Protein AF-Q8TD10-2-F1 (afdb_monomer_lite)

Secondary structure (DSSP, 8-state):
-HHHHHHHHHHHHHHHHHHHHHHHHHHHHT--HHHHSS-HHHHHHHHHT-SSHHHHHHHHHHHHHHHHHHHHHHHHHHHHHHHHHHHHHHHHHHHHHHHHHHHHHHHHHHHHHTT-HHHHHHHHHHHHHHHHHHHHHHHHHHHHHHHHHHHHHHHHHHHHHHHHHHHHHHHHHHHHHHHHHHHHHHHHHHHHHHHHHHHHHHHHHHHHHHHHHHHHHHHHHHHHHHHHHHHHHHHHHHHHHHHHHHHHHHHHHTT------

Sequence (261 aa):
MSRLQLAIEERDEAIARAKHMEMSLKVLENINPEENDMTLQELLNRINNADTGIAIQKNGAIIVDRIYKTKECKMRITAEEMSALIEERDAALSKCKRLEQELHHVKEQNQTSANNMRHLTAENNQERALKAKLLSMQQARETAVQQYKKLEEEIQTLRVYYSLHKSLSQEENLKDQFNYTLSTYEEALKNRENIVSITQQQNEELATQLQQALTERANMELQLQHAREASQVANEKVQKLERLVDVLRKKVGTGTMRTVI

Structure (mmCIF, N/CA/C/O backbone):
data_AF-Q8TD10-2-F1
#
_entry.id   AF-Q8TD10-2-F1
#
loop_
_atom_site.group_PDB
_atom_site.id
_atom_site.type_symbol
_atom_site.label_atom_id
_atom_site.label_alt_id
_atom_site.label_comp_id
_atom_site.label_asym_id
_atom_site.label_entity_id
_atom_site.label_seq_id
_atom_site.pdbx_PDB_ins_code
_atom_site.Cartn_x
_atom_site.Cartn_y
_atom_site.Cartn_z
_atom_site.occupancy
_atom_site.B_iso_or_equiv
_atom_site.auth_seq_id
_atom_site.auth_comp_id
_atom_site.auth_asym_id
_atom_site.auth_atom_id
_atom_site.pdbx_PDB_model_num
ATOM 1 N N . MET A 1 1 ? 17.780 -33.869 -70.013 1.00 65.56 1 MET A N 1
ATOM 2 C CA . MET A 1 1 ? 18.648 -34.434 -68.957 1.00 65.56 1 MET A CA 1
ATOM 3 C C . MET A 1 1 ? 18.744 -33.516 -67.733 1.00 65.56 1 MET A C 1
ATOM 5 O O . MET A 1 1 ? 18.341 -33.978 -66.677 1.00 65.56 1 MET A O 1
ATOM 9 N N . SER A 1 2 ? 19.117 -32.227 -67.842 1.00 80.62 2 SER A N 1
ATOM 10 C CA . SER A 1 2 ? 19.248 -31.321 -66.668 1.00 80.62 2 SER A CA 1
ATOM 11 C C . SER A 1 2 ? 18.013 -31.196 -65.773 1.00 80.62 2 SER A C 1
ATOM 13 O O . SER A 1 2 ? 18.137 -31.163 -64.557 1.00 80.62 2 SER A O 1
ATOM 15 N N . ARG A 1 3 ? 16.805 -31.162 -66.348 1.00 84.31 3 ARG A N 1
ATOM 16 C CA . ARG A 1 3 ? 15.571 -31.016 -65.556 1.00 84.31 3 ARG A CA 1
ATOM 17 C C . ARG A 1 3 ? 15.269 -32.241 -64.680 1.00 84.31 3 ARG A C 1
ATOM 19 O O . ARG A 1 3 ? 14.664 -32.095 -63.629 1.00 84.31 3 ARG A O 1
ATOM 26 N N . LEU A 1 4 ? 15.708 -33.431 -65.104 1.00 86.31 4 LEU A N 1
ATOM 27 C CA . LEU A 1 4 ? 15.584 -34.657 -64.311 1.00 86.31 4 LEU A CA 1
ATOM 28 C C . LEU A 1 4 ? 16.633 -34.694 -63.186 1.00 86.31 4 LEU A C 1
ATOM 30 O O . LEU A 1 4 ? 16.323 -35.150 -62.096 1.00 86.31 4 LEU A O 1
ATOM 34 N N . GLN A 1 5 ? 17.846 -34.188 -63.439 1.00 88.25 5 GLN A N 1
ATOM 35 C CA . GLN A 1 5 ? 18.911 -34.090 -62.431 1.00 88.25 5 GLN A CA 1
ATOM 36 C C . GLN A 1 5 ? 18.534 -33.128 -61.300 1.00 88.25 5 GLN A C 1
ATOM 38 O O . GLN A 1 5 ? 18.586 -33.527 -60.145 1.00 88.25 5 GLN A O 1
ATOM 43 N N . LEU A 1 6 ? 18.042 -31.929 -61.631 1.00 87.31 6 LEU A N 1
ATOM 44 C CA . LEU A 1 6 ? 17.558 -30.963 -60.635 1.00 87.31 6 LEU A CA 1
ATOM 45 C C . LEU A 1 6 ? 16.429 -31.538 -59.767 1.00 87.31 6 LEU A C 1
ATOM 47 O O . LEU A 1 6 ? 16.455 -31.406 -58.551 1.00 87.31 6 LEU A O 1
ATOM 51 N N . ALA A 1 7 ? 15.468 -32.243 -60.374 1.00 87.19 7 ALA A N 1
ATOM 52 C CA . ALA A 1 7 ? 14.382 -32.875 -59.624 1.00 87.19 7 ALA A CA 1
ATOM 53 C C . ALA A 1 7 ? 14.868 -34.013 -58.701 1.00 87.19 7 ALA A C 1
ATOM 55 O O . ALA A 1 7 ? 14.254 -34.273 -57.668 1.00 87.19 7 ALA A O 1
ATOM 56 N N . ILE A 1 8 ? 15.954 -34.707 -59.065 1.00 89.81 8 ILE A N 1
ATOM 57 C CA . ILE A 1 8 ? 16.595 -35.716 -58.209 1.00 89.81 8 ILE A CA 1
ATOM 58 C C . ILE A 1 8 ? 17.322 -35.037 -57.043 1.00 89.81 8 ILE A C 1
ATOM 60 O O . ILE A 1 8 ? 17.141 -35.469 -55.909 1.00 89.81 8 ILE A O 1
ATOM 64 N N . GLU A 1 9 ? 18.067 -33.958 -57.295 1.00 90.56 9 GLU A N 1
ATOM 65 C CA . GLU A 1 9 ? 18.760 -33.181 -56.258 1.00 90.56 9 GLU A CA 1
ATOM 66 C C . GLU A 1 9 ? 17.781 -32.580 -55.240 1.00 90.56 9 GLU A C 1
ATOM 68 O O . GLU A 1 9 ? 17.959 -32.771 -54.039 1.00 90.56 9 GLU A O 1
ATOM 73 N N . GLU A 1 10 ? 16.699 -31.939 -55.696 1.00 90.00 10 GLU A N 1
ATOM 74 C CA . GLU A 1 10 ? 15.660 -31.387 -54.812 1.00 90.00 10 GLU A CA 1
ATOM 75 C C . GLU A 1 10 ? 14.983 -32.478 -53.971 1.00 90.00 10 GLU A C 1
ATOM 77 O O . GLU A 1 10 ? 14.724 -32.290 -52.778 1.00 90.00 10 GLU A O 1
ATOM 82 N N . ARG A 1 11 ? 14.710 -33.644 -54.573 1.00 91.38 11 ARG A N 1
ATOM 83 C CA . ARG A 1 11 ? 14.141 -34.791 -53.857 1.00 91.38 11 ARG A CA 1
ATOM 84 C C . ARG A 1 11 ? 15.113 -35.315 -52.804 1.00 91.38 11 ARG A C 1
ATOM 86 O O . ARG A 1 11 ? 14.692 -35.602 -51.686 1.00 91.38 11 ARG A O 1
ATOM 93 N N . ASP A 1 12 ? 16.388 -35.452 -53.141 1.00 91.81 12 ASP A N 1
ATOM 94 C CA . ASP A 1 12 ? 17.400 -35.977 -52.226 1.00 91.81 12 ASP A CA 1
ATOM 95 C C . ASP A 1 12 ? 17.663 -34.993 -51.071 1.00 91.81 12 ASP A C 1
ATOM 97 O O . ASP A 1 12 ? 17.770 -35.416 -49.917 1.00 91.81 12 ASP A O 1
ATOM 101 N N . GLU A 1 13 ? 17.634 -33.683 -51.333 1.00 92.38 13 GLU A N 1
ATOM 102 C CA . GLU A 1 13 ? 17.685 -32.641 -50.302 1.00 92.38 13 GLU A CA 1
ATOM 103 C C . GLU A 1 13 ? 16.440 -32.676 -49.395 1.00 92.38 13 GLU A C 1
ATOM 105 O O . GLU A 1 13 ? 16.544 -32.577 -48.169 1.00 92.38 13 GLU A O 1
ATOM 110 N N . ALA A 1 14 ? 15.246 -32.874 -49.965 1.00 90.12 14 ALA A N 1
ATOM 111 C CA . ALA A 1 14 ? 14.015 -33.033 -49.193 1.00 90.12 14 ALA A CA 1
ATOM 112 C C . ALA A 1 14 ? 14.042 -34.296 -48.313 1.00 90.12 14 ALA A C 1
ATOM 114 O O . ALA A 1 14 ? 13.634 -34.237 -47.153 1.00 90.12 14 ALA A O 1
ATOM 115 N N . ILE A 1 15 ? 14.576 -35.414 -48.818 1.00 92.81 15 ILE A N 1
ATOM 116 C CA . ILE A 1 15 ? 14.769 -36.650 -48.045 1.00 92.81 15 ILE A CA 1
ATOM 117 C C . ILE A 1 15 ? 15.787 -36.431 -46.921 1.00 92.81 15 ILE A C 1
ATOM 119 O O . ILE A 1 15 ? 15.566 -36.899 -45.804 1.00 92.81 15 ILE A O 1
ATOM 123 N N . ALA A 1 16 ? 16.883 -35.714 -47.181 1.00 91.38 16 ALA A N 1
ATOM 124 C CA . ALA A 1 16 ? 17.872 -35.380 -46.159 1.00 91.38 16 ALA A CA 1
ATOM 125 C C . ALA A 1 16 ? 17.261 -34.511 -45.047 1.00 91.38 16 ALA A C 1
ATOM 127 O O . ALA A 1 16 ? 17.427 -34.826 -43.868 1.00 91.38 16 ALA A O 1
ATOM 128 N N . ARG A 1 17 ? 16.480 -33.482 -45.408 1.00 90.44 17 ARG A N 1
ATOM 129 C CA . ARG A 1 17 ? 15.727 -32.654 -44.451 1.00 90.44 17 ARG A CA 1
ATOM 130 C C . ARG A 1 17 ? 14.724 -33.477 -43.645 1.00 90.44 17 ARG A C 1
ATOM 132 O O . ARG A 1 17 ? 14.689 -33.353 -42.426 1.00 90.44 17 ARG A O 1
ATOM 139 N N . ALA A 1 18 ? 13.949 -34.344 -44.298 1.00 88.31 18 ALA A N 1
ATOM 140 C CA . ALA A 1 18 ? 12.969 -35.196 -43.629 1.00 88.31 18 ALA A CA 1
ATOM 141 C C . ALA A 1 18 ? 13.635 -36.170 -42.645 1.00 88.31 18 ALA A C 1
ATOM 143 O O . ALA A 1 18 ? 13.180 -36.285 -41.511 1.00 88.31 18 ALA A O 1
ATOM 144 N N . LYS A 1 19 ? 14.753 -36.801 -43.030 1.00 89.38 19 LYS A N 1
ATOM 145 C CA . LYS A 1 19 ? 15.541 -37.661 -42.133 1.00 89.38 19 LYS A CA 1
ATOM 146 C C . LYS A 1 19 ? 16.129 -36.889 -40.960 1.00 89.38 19 LYS A C 1
ATOM 148 O O . LYS A 1 19 ? 16.094 -37.385 -39.839 1.00 89.38 19 LYS A O 1
ATOM 153 N N . HIS A 1 20 ? 16.646 -35.682 -41.193 1.00 86.50 20 HIS A N 1
ATOM 154 C CA . HIS A 1 20 ? 17.141 -34.843 -40.106 1.00 86.50 20 HIS A CA 1
ATOM 155 C C . HIS A 1 20 ? 16.013 -34.493 -39.131 1.00 86.50 20 HIS A C 1
ATOM 157 O O . HIS A 1 20 ? 16.200 -34.602 -37.921 1.00 86.50 20 HIS A O 1
ATOM 163 N N . MET A 1 21 ? 14.835 -34.148 -39.651 1.00 82.00 21 MET A N 1
ATOM 164 C CA . MET A 1 21 ? 13.665 -33.822 -38.845 1.00 82.00 21 MET A CA 1
ATOM 165 C C . MET A 1 21 ? 13.138 -35.045 -38.082 1.00 82.00 21 MET A C 1
ATOM 167 O O . MET A 1 21 ? 12.781 -34.921 -36.918 1.00 82.00 21 MET A O 1
ATOM 171 N N . GLU A 1 22 ? 13.170 -36.238 -38.680 1.00 80.00 22 GLU A N 1
ATOM 172 C CA . GLU A 1 22 ? 12.834 -37.499 -38.007 1.00 80.00 22 GLU A CA 1
ATOM 173 C C . GLU A 1 22 ? 13.845 -37.844 -36.900 1.00 80.00 22 GLU A C 1
ATOM 175 O O . GLU A 1 22 ? 13.454 -38.288 -35.823 1.00 80.00 22 GLU A O 1
ATOM 180 N N . MET A 1 23 ? 15.142 -37.592 -37.115 1.00 78.25 23 MET A N 1
ATOM 181 C CA . MET A 1 23 ? 16.159 -37.727 -36.065 1.00 78.25 23 MET A CA 1
ATOM 182 C C . MET A 1 23 ? 15.926 -36.719 -34.934 1.00 78.25 23 MET A C 1
ATOM 184 O O . MET A 1 23 ? 15.973 -37.105 -33.769 1.00 78.25 23 MET A O 1
ATOM 188 N N . SER A 1 24 ? 15.609 -35.459 -35.249 1.00 76.62 24 SER A N 1
ATOM 189 C CA . SER A 1 24 ? 15.249 -34.446 -34.250 1.00 76.62 24 SER A CA 1
ATOM 190 C C . SER A 1 24 ? 13.979 -34.822 -33.482 1.00 76.62 24 SER A C 1
ATOM 192 O O . SER A 1 24 ? 13.937 -34.653 -32.267 1.00 76.62 24 SER A O 1
ATOM 194 N N . LEU A 1 25 ? 12.972 -35.391 -34.151 1.00 73.06 25 LEU A N 1
ATOM 195 C CA . LEU A 1 25 ? 11.752 -35.880 -33.507 1.00 73.06 25 LEU A CA 1
ATOM 196 C C . LEU A 1 25 ? 12.017 -37.095 -32.618 1.00 73.06 25 LEU A C 1
ATOM 198 O O . LEU A 1 25 ? 11.513 -37.116 -31.507 1.00 73.06 25 LEU A O 1
ATOM 202 N N . LYS A 1 26 ? 12.867 -38.047 -33.023 1.00 71.19 26 LYS A N 1
ATOM 203 C CA . LYS A 1 26 ? 13.296 -39.161 -32.151 1.00 71.19 26 LYS A CA 1
ATOM 204 C C . LYS A 1 26 ? 14.066 -38.683 -30.921 1.00 71.19 26 LYS A C 1
ATOM 206 O O . LYS A 1 26 ? 13.938 -39.271 -29.850 1.00 71.19 26 LYS A O 1
ATOM 211 N N . VAL A 1 27 ? 14.855 -37.613 -31.053 1.00 68.19 27 VAL A N 1
ATOM 212 C CA . VAL A 1 27 ? 15.509 -36.964 -29.905 1.00 68.19 27 VAL A CA 1
ATOM 213 C C . VAL A 1 27 ? 14.472 -36.342 -28.967 1.00 68.19 27 VAL A C 1
ATOM 215 O O . VAL A 1 27 ? 14.670 -36.406 -27.759 1.00 68.19 27 VAL A O 1
ATOM 218 N N . LEU A 1 28 ? 13.367 -35.798 -29.492 1.00 57.84 28 LEU A N 1
ATOM 219 C CA . LEU A 1 28 ? 12.270 -35.231 -28.698 1.00 57.84 28 LEU A CA 1
ATOM 220 C C . LEU A 1 28 ? 11.332 -36.298 -28.097 1.00 57.84 28 LEU A C 1
ATOM 222 O O . LEU A 1 28 ? 10.938 -36.154 -26.947 1.00 57.84 28 LEU A O 1
ATOM 226 N N . GLU A 1 29 ? 11.009 -37.380 -28.814 1.00 54.47 29 GLU A N 1
ATOM 227 C CA . GLU A 1 29 ? 10.156 -38.486 -28.332 1.00 54.47 29 GLU A CA 1
ATOM 228 C C . GLU A 1 29 ? 10.795 -39.269 -27.178 1.00 54.47 29 GLU A C 1
ATOM 230 O O . GLU A 1 29 ? 10.087 -39.797 -26.324 1.00 54.47 29 GLU A O 1
ATOM 235 N N . ASN A 1 30 ? 12.129 -39.301 -27.100 1.00 52.88 30 ASN A N 1
ATOM 236 C CA . ASN A 1 30 ? 12.846 -39.877 -25.959 1.00 52.88 30 ASN A CA 1
ATOM 237 C C . ASN A 1 30 ? 12.898 -38.950 -24.730 1.00 52.88 30 ASN A C 1
ATOM 239 O O . ASN A 1 30 ? 13.464 -39.330 -23.704 1.00 52.88 30 ASN A O 1
ATOM 243 N N . ILE A 1 31 ? 12.329 -37.744 -24.799 1.00 47.50 31 ILE A N 1
ATOM 244 C CA . ILE A 1 31 ? 12.184 -36.857 -23.644 1.00 47.50 31 ILE A CA 1
ATOM 245 C C . ILE A 1 31 ? 10.810 -37.132 -23.043 1.00 47.50 31 ILE A C 1
ATOM 247 O O . ILE A 1 31 ? 9.832 -36.479 -23.391 1.00 47.50 31 ILE A O 1
ATOM 251 N N . ASN A 1 32 ? 10.720 -38.091 -22.120 1.00 53.56 32 ASN A N 1
ATOM 252 C CA . ASN A 1 32 ? 9.588 -38.106 -21.202 1.00 53.56 32 ASN A CA 1
ATOM 253 C C . ASN A 1 32 ? 9.689 -36.838 -20.323 1.00 53.56 32 ASN A C 1
ATOM 255 O O . ASN A 1 32 ? 10.649 -36.730 -19.551 1.00 53.56 32 ASN A O 1
ATOM 259 N N . PRO A 1 33 ? 8.770 -35.860 -20.441 1.00 54.47 33 PRO A N 1
ATOM 260 C CA . PRO A 1 33 ? 8.892 -34.570 -19.758 1.00 54.47 33 PRO A CA 1
ATOM 261 C C . PRO A 1 33 ? 8.927 -34.711 -18.230 1.00 54.47 33 PRO A C 1
ATOM 263 O O . PRO A 1 33 ? 9.681 -33.995 -17.575 1.00 54.47 33 PRO A O 1
ATOM 266 N N . GLU A 1 34 ? 8.221 -35.698 -17.663 1.00 53.50 34 GLU A N 1
ATOM 267 C CA . GLU A 1 34 ? 8.200 -35.927 -16.209 1.00 53.50 34 GLU A CA 1
ATOM 268 C C . GLU A 1 34 ? 9.546 -36.408 -15.640 1.00 53.50 34 GLU A C 1
ATOM 270 O O . GLU A 1 34 ? 9.830 -36.203 -14.460 1.00 53.50 34 GLU A O 1
ATOM 275 N N . GLU A 1 35 ? 10.409 -37.028 -16.454 1.00 54.91 35 GLU A N 1
ATOM 276 C CA . GLU A 1 35 ? 11.748 -37.444 -16.018 1.00 54.91 35 GLU A CA 1
ATOM 277 C C . GLU A 1 35 ? 12.793 -36.326 -16.130 1.00 54.91 35 GLU A C 1
ATOM 279 O O . GLU A 1 35 ? 13.838 -36.389 -15.473 1.00 54.91 35 GLU A O 1
ATOM 284 N N . ASN A 1 36 ? 12.532 -35.290 -16.930 1.00 64.31 36 ASN A N 1
ATOM 285 C CA . ASN A 1 36 ? 13.482 -34.207 -17.182 1.00 64.31 36 ASN A CA 1
ATOM 286 C C . ASN A 1 36 ? 13.405 -33.097 -16.117 1.00 64.31 36 ASN A C 1
ATOM 288 O O . ASN A 1 36 ? 14.439 -32.556 -15.729 1.00 64.31 36 ASN A O 1
ATOM 292 N N . ASP A 1 37 ? 12.212 -32.835 -15.578 1.00 73.56 37 ASP A N 1
ATOM 293 C CA . ASP A 1 37 ? 11.998 -31.806 -14.548 1.00 73.56 37 ASP A CA 1
ATOM 294 C C . ASP A 1 37 ? 12.511 -32.210 -13.161 1.00 73.56 37 ASP A C 1
ATOM 296 O O . ASP A 1 37 ? 12.701 -31.359 -12.291 1.00 73.56 37 ASP A O 1
ATOM 300 N N . MET A 1 38 ? 12.785 -33.501 -12.946 1.00 83.50 38 MET A N 1
ATOM 301 C CA . MET A 1 38 ? 13.297 -33.961 -11.659 1.00 83.50 38 MET A CA 1
ATOM 302 C C . MET A 1 38 ? 14.647 -33.332 -11.336 1.00 83.50 38 MET A C 1
ATOM 304 O O . MET A 1 38 ? 15.546 -33.278 -12.183 1.00 83.50 38 MET A O 1
ATOM 308 N N . THR A 1 39 ? 14.850 -32.937 -10.086 1.00 85.88 39 THR A N 1
ATOM 309 C CA . THR A 1 39 ? 16.168 -32.478 -9.636 1.00 85.88 39 THR A CA 1
ATOM 310 C C . THR A 1 39 ? 17.165 -33.644 -9.578 1.00 85.88 39 THR A C 1
ATOM 312 O O . THR A 1 39 ? 16.791 -34.810 -9.430 1.00 85.88 39 THR A O 1
ATOM 315 N N . LEU A 1 40 ? 18.474 -33.359 -9.664 1.00 88.44 40 LEU A N 1
ATOM 316 C CA . LEU A 1 40 ? 19.503 -34.393 -9.457 1.00 88.44 40 LEU A CA 1
ATOM 317 C C . LEU A 1 40 ? 19.334 -35.074 -8.086 1.00 88.44 40 LEU A C 1
ATOM 319 O O . LEU A 1 40 ? 19.545 -36.278 -7.959 1.00 88.44 40 LEU A O 1
ATOM 323 N N . GLN A 1 41 ? 18.907 -34.308 -7.080 1.00 89.06 41 GLN A N 1
ATOM 324 C CA . GLN A 1 41 ? 18.654 -34.807 -5.734 1.00 89.06 41 GLN A CA 1
ATOM 325 C C . GLN A 1 41 ? 17.498 -35.817 -5.701 1.00 89.06 41 GLN A C 1
ATOM 327 O O . GLN A 1 41 ? 17.613 -36.854 -5.052 1.00 89.06 41 GLN A O 1
ATOM 332 N N . GLU A 1 42 ? 16.405 -35.557 -6.420 1.00 89.88 42 GLU A N 1
ATOM 333 C CA . GLU A 1 42 ? 15.277 -36.490 -6.534 1.00 89.88 42 GLU A CA 1
ATOM 334 C C . GLU A 1 42 ? 15.670 -37.793 -7.230 1.00 89.88 42 GLU A C 1
ATOM 336 O O . GLU A 1 42 ? 15.309 -38.870 -6.753 1.00 89.88 42 GLU A O 1
ATOM 341 N N . LEU A 1 43 ? 16.449 -37.713 -8.313 1.00 89.69 43 LEU A N 1
ATOM 342 C CA . LEU A 1 43 ? 16.956 -38.891 -9.022 1.00 89.69 43 LEU A CA 1
ATOM 343 C C . LEU A 1 43 ? 17.838 -39.760 -8.117 1.00 89.69 43 LEU A C 1
ATOM 345 O O . LEU A 1 43 ? 17.667 -40.978 -8.069 1.00 89.69 43 LEU A O 1
ATOM 349 N N . LEU A 1 44 ? 18.746 -39.140 -7.359 1.00 92.38 44 LEU A N 1
ATOM 350 C CA . LEU A 1 44 ? 19.588 -39.845 -6.391 1.00 92.38 44 LEU A CA 1
ATOM 351 C C . LEU A 1 44 ? 18.755 -40.478 -5.269 1.00 92.38 44 LEU A C 1
ATOM 353 O O . LEU A 1 44 ? 18.982 -41.636 -4.924 1.00 92.38 44 LEU A O 1
ATOM 357 N N . ASN A 1 45 ? 17.750 -39.767 -4.750 1.00 92.19 45 ASN A N 1
ATOM 358 C CA . ASN A 1 45 ? 16.838 -40.302 -3.737 1.00 92.19 45 ASN A CA 1
ATOM 359 C C . ASN A 1 45 ? 16.036 -41.504 -4.265 1.00 92.19 45 ASN A C 1
ATOM 361 O O . ASN A 1 45 ? 15.863 -42.486 -3.545 1.00 92.19 45 ASN A O 1
ATOM 365 N N . ARG A 1 46 ? 15.578 -41.467 -5.525 1.00 90.00 46 ARG A N 1
ATOM 366 C CA . ARG A 1 46 ? 14.895 -42.602 -6.168 1.00 90.00 46 ARG A CA 1
ATOM 367 C C . ARG A 1 46 ? 15.808 -43.806 -6.340 1.00 90.00 46 ARG A C 1
ATOM 369 O O . ARG A 1 46 ? 15.348 -44.919 -6.135 1.00 90.00 46 ARG A O 1
ATOM 376 N N . ILE A 1 47 ? 17.079 -43.598 -6.684 1.00 91.31 47 ILE A N 1
ATOM 377 C CA . ILE A 1 47 ? 18.070 -44.683 -6.737 1.00 91.31 47 ILE A CA 1
ATOM 378 C C . ILE A 1 47 ? 18.278 -45.282 -5.347 1.00 91.31 47 ILE A C 1
ATOM 380 O O . ILE A 1 47 ? 18.284 -46.501 -5.207 1.00 91.31 47 ILE A O 1
ATOM 384 N N . ASN A 1 48 ? 18.417 -44.437 -4.324 1.00 92.56 48 ASN A N 1
ATOM 385 C CA . ASN A 1 48 ? 18.670 -44.886 -2.958 1.00 92.56 48 ASN A CA 1
ATOM 386 C C . ASN A 1 48 ? 17.495 -45.684 -2.362 1.00 92.56 48 ASN A C 1
ATOM 388 O O . ASN A 1 48 ? 17.714 -46.580 -1.556 1.00 92.56 48 ASN A O 1
ATOM 392 N N . ASN A 1 49 ? 16.263 -45.379 -2.785 1.00 92.25 49 ASN A N 1
ATOM 393 C CA . ASN A 1 49 ? 15.035 -46.035 -2.325 1.00 92.25 49 ASN A CA 1
ATOM 394 C C . ASN A 1 49 ? 14.457 -47.039 -3.344 1.00 92.25 49 ASN A C 1
ATOM 396 O O . ASN A 1 49 ? 13.297 -47.425 -3.228 1.00 92.25 49 ASN A O 1
ATOM 400 N N . ALA A 1 50 ? 15.197 -47.410 -4.391 1.00 90.19 50 ALA A N 1
ATOM 401 C CA . ALA A 1 50 ? 14.673 -48.289 -5.431 1.00 90.19 50 ALA A CA 1
ATOM 402 C C . ALA A 1 50 ? 14.673 -49.761 -4.988 1.00 90.19 50 ALA A C 1
ATOM 404 O O . ALA A 1 50 ? 15.727 -50.345 -4.752 1.00 90.19 50 ALA A O 1
ATOM 405 N N . ASP A 1 51 ? 13.499 -50.395 -5.014 1.00 89.00 51 ASP A N 1
ATOM 406 C CA . ASP A 1 51 ? 13.331 -51.812 -4.645 1.00 89.00 51 ASP A CA 1
ATOM 407 C C . ASP A 1 51 ? 13.770 -52.802 -5.742 1.00 89.00 51 ASP A C 1
ATOM 409 O O . ASP A 1 51 ? 13.808 -54.014 -5.529 1.00 89.00 51 ASP A O 1
ATOM 413 N N . THR A 1 52 ? 14.077 -52.314 -6.950 1.00 89.94 52 THR A N 1
ATOM 414 C CA . THR A 1 52 ? 14.447 -53.159 -8.096 1.00 89.94 52 THR A CA 1
ATOM 415 C C . THR A 1 52 ? 15.675 -52.631 -8.831 1.00 89.94 52 THR A C 1
ATOM 417 O O . THR A 1 52 ? 15.821 -51.429 -9.062 1.00 89.94 52 THR A O 1
ATOM 420 N N . GLY A 1 53 ? 16.532 -53.546 -9.300 1.00 90.56 53 GLY A N 1
ATOM 421 C CA . GLY A 1 53 ? 17.704 -53.193 -10.112 1.00 90.56 53 GLY A CA 1
ATOM 422 C C . GLY A 1 53 ? 17.346 -52.468 -11.417 1.00 90.56 53 GLY A C 1
ATOM 423 O O . GLY A 1 53 ? 18.100 -51.613 -11.872 1.00 90.56 53 GLY A O 1
ATOM 424 N N . ILE A 1 54 ? 16.161 -52.738 -11.978 1.00 89.56 54 ILE A N 1
ATOM 425 C CA . ILE A 1 54 ? 15.644 -52.047 -13.169 1.00 89.56 54 ILE A CA 1
ATOM 426 C C . ILE A 1 54 ? 15.378 -50.565 -12.865 1.00 89.56 54 ILE A C 1
ATOM 428 O O . ILE A 1 54 ? 15.724 -49.704 -13.671 1.00 89.56 54 ILE A O 1
ATOM 432 N N . ALA A 1 55 ? 14.795 -50.242 -11.705 1.00 84.88 55 ALA A N 1
ATOM 433 C CA . ALA A 1 55 ? 14.547 -48.855 -11.309 1.00 84.88 55 ALA A CA 1
ATOM 434 C C . ALA A 1 55 ? 15.854 -48.083 -11.056 1.00 84.88 55 ALA A C 1
ATOM 436 O O . ALA A 1 55 ? 15.969 -46.927 -11.469 1.00 84.88 55 ALA A O 1
ATOM 437 N N . ILE A 1 56 ? 16.861 -48.728 -10.454 1.00 88.88 56 ILE A N 1
ATOM 438 C CA . ILE A 1 56 ? 18.211 -48.157 -10.310 1.00 88.88 56 ILE A CA 1
ATOM 439 C C . ILE A 1 56 ? 18.817 -47.878 -11.688 1.00 88.88 56 ILE A C 1
ATOM 441 O O . ILE A 1 56 ? 19.299 -46.774 -11.934 1.00 88.88 56 ILE A O 1
ATOM 445 N N . GLN A 1 57 ? 18.751 -48.849 -12.605 1.00 90.00 57 GLN A N 1
ATOM 446 C CA . GLN A 1 57 ? 19.291 -48.711 -13.957 1.00 90.00 57 GLN A CA 1
ATOM 447 C C . GLN A 1 57 ? 18.623 -47.569 -14.732 1.00 90.00 57 GLN A C 1
ATOM 449 O O . GLN A 1 57 ? 19.327 -46.789 -15.367 1.00 90.00 57 GLN A O 1
ATOM 454 N N . LYS A 1 58 ? 17.291 -47.437 -14.661 1.00 89.44 58 LYS A N 1
ATOM 455 C CA . LYS A 1 58 ? 16.553 -46.348 -15.322 1.00 89.44 58 LYS A CA 1
ATOM 456 C C . LYS A 1 58 ? 16.982 -44.974 -14.809 1.00 89.44 58 LYS A C 1
ATOM 458 O O . LYS A 1 58 ? 17.416 -44.143 -15.600 1.00 89.44 58 LYS A O 1
ATOM 463 N N . ASN A 1 59 ? 16.935 -44.750 -13.494 1.00 89.19 59 ASN A N 1
ATOM 464 C CA . ASN A 1 59 ? 17.339 -43.462 -12.919 1.00 89.19 59 ASN A CA 1
ATOM 465 C C . ASN A 1 59 ? 18.836 -43.178 -13.154 1.00 89.19 59 ASN A C 1
ATOM 467 O O . ASN A 1 59 ? 19.210 -42.048 -13.464 1.00 89.19 59 ASN A O 1
ATOM 471 N N . GLY A 1 60 ? 19.694 -44.200 -13.074 1.00 90.81 60 GLY A N 1
ATOM 472 C CA . GLY A 1 60 ? 21.119 -44.083 -13.385 1.00 90.81 60 GLY A CA 1
ATOM 473 C C . GLY A 1 60 ? 21.379 -43.700 -14.845 1.00 90.81 60 GLY A C 1
ATOM 474 O O . GLY A 1 60 ? 22.208 -42.830 -15.105 1.00 90.81 60 GLY A O 1
ATOM 475 N N . ALA A 1 61 ? 20.636 -44.282 -15.791 1.00 89.94 61 ALA A N 1
ATOM 476 C CA . ALA A 1 61 ? 20.718 -43.929 -17.207 1.00 89.94 61 ALA A CA 1
ATOM 477 C C . ALA A 1 61 ? 20.326 -42.463 -17.457 1.00 89.94 61 ALA A C 1
ATOM 479 O O . ALA A 1 61 ? 21.023 -41.786 -18.208 1.00 89.94 61 ALA A O 1
ATOM 480 N N . ILE A 1 62 ? 19.293 -41.949 -16.774 1.00 88.75 62 ILE A N 1
ATOM 481 C CA . ILE A 1 62 ? 18.899 -40.529 -16.845 1.00 88.75 62 ILE A CA 1
ATOM 482 C C . ILE A 1 62 ? 20.032 -39.621 -16.347 1.00 88.75 62 ILE A C 1
ATOM 484 O O . ILE A 1 62 ? 20.353 -38.624 -16.990 1.00 88.75 62 ILE A O 1
ATOM 488 N N . ILE A 1 63 ? 20.671 -39.955 -15.218 1.00 90.06 63 ILE A N 1
ATOM 489 C CA . ILE A 1 63 ? 21.796 -39.165 -14.686 1.00 90.06 63 ILE A CA 1
ATOM 490 C C . ILE A 1 63 ? 22.962 -39.148 -15.680 1.00 90.06 63 ILE A C 1
ATOM 492 O O . ILE A 1 63 ? 23.514 -38.084 -15.962 1.00 90.06 63 ILE A O 1
ATOM 496 N N . VAL A 1 64 ? 23.337 -40.312 -16.216 1.00 91.12 64 VAL A N 1
ATOM 497 C CA . VAL A 1 64 ? 24.428 -40.428 -17.192 1.00 91.12 64 VAL A CA 1
ATOM 498 C C . VAL A 1 64 ? 24.112 -39.621 -18.452 1.00 91.12 64 VAL A C 1
ATOM 500 O O . VAL A 1 64 ? 24.950 -38.829 -18.883 1.00 91.12 64 VAL A O 1
ATOM 503 N N . ASP A 1 65 ? 22.902 -39.747 -18.998 1.00 90.06 65 ASP A N 1
ATOM 504 C CA . ASP A 1 65 ? 22.438 -38.967 -20.150 1.00 90.06 65 ASP A CA 1
ATOM 505 C C . ASP A 1 65 ? 22.513 -37.453 -19.885 1.00 90.06 65 ASP A C 1
ATOM 507 O O . ASP A 1 65 ? 23.085 -36.714 -20.691 1.00 90.06 65 ASP A O 1
ATOM 511 N N . ARG A 1 66 ? 22.058 -36.983 -18.712 1.00 90.06 66 ARG A N 1
ATOM 512 C CA . ARG A 1 66 ? 22.186 -35.571 -18.308 1.00 90.06 66 ARG A CA 1
ATOM 513 C C . ARG A 1 66 ? 23.642 -35.114 -18.255 1.00 90.06 66 ARG A C 1
ATOM 515 O O . ARG A 1 66 ? 23.949 -34.037 -18.755 1.00 90.06 66 ARG A O 1
ATOM 522 N N . ILE A 1 67 ? 24.552 -35.922 -17.706 1.00 90.31 67 ILE A N 1
ATOM 523 C CA . ILE A 1 67 ? 25.986 -35.593 -17.656 1.00 90.31 67 ILE A CA 1
ATOM 524 C C . ILE A 1 67 ? 26.560 -35.442 -19.069 1.00 90.31 67 ILE A C 1
ATOM 526 O O . ILE A 1 67 ? 27.271 -34.469 -19.340 1.00 90.31 67 ILE A O 1
ATOM 530 N N . TYR A 1 68 ? 26.247 -36.373 -19.976 1.00 92.56 68 TYR A N 1
ATOM 531 C CA . TYR A 1 68 ? 26.701 -36.300 -21.365 1.00 92.56 68 TYR A CA 1
ATOM 532 C C . TYR A 1 68 ? 26.133 -35.070 -22.080 1.00 92.56 68 TYR A C 1
ATOM 534 O O . TYR A 1 68 ? 26.913 -34.305 -22.649 1.00 92.56 68 TYR A O 1
ATOM 542 N N . LYS A 1 69 ? 24.825 -34.808 -21.961 1.00 91.00 69 LYS A N 1
ATOM 543 C CA . LYS A 1 69 ? 24.170 -33.619 -22.534 1.00 91.00 69 LYS A CA 1
ATOM 544 C C . LYS A 1 69 ? 24.742 -32.315 -21.989 1.00 91.00 69 LYS A C 1
ATOM 546 O O . LYS A 1 69 ? 25.008 -31.392 -22.753 1.00 91.00 69 LYS A O 1
ATOM 551 N N . THR A 1 70 ? 24.979 -32.215 -20.681 1.00 90.94 70 THR A N 1
ATOM 552 C CA . THR A 1 70 ? 25.601 -31.025 -20.080 1.00 90.94 70 THR A CA 1
ATOM 553 C C . THR A 1 70 ? 27.031 -30.832 -20.581 1.00 90.94 70 THR A C 1
ATOM 555 O O . THR A 1 70 ? 27.420 -29.707 -20.895 1.00 90.94 70 THR A O 1
ATOM 558 N N . LYS A 1 71 ? 27.819 -31.909 -20.695 1.00 94.38 71 LYS A N 1
ATOM 559 C CA . LYS A 1 71 ? 29.189 -31.843 -21.217 1.00 94.38 71 LYS A CA 1
ATOM 560 C C . LYS A 1 71 ? 29.212 -31.406 -22.682 1.00 94.38 71 LYS A C 1
ATOM 562 O O . LYS A 1 71 ? 29.995 -30.527 -23.032 1.00 94.38 71 LYS A O 1
ATOM 567 N N . GLU A 1 72 ? 28.350 -31.984 -23.509 1.00 94.88 72 GLU A N 1
ATOM 568 C CA . GLU A 1 72 ? 28.201 -31.627 -24.920 1.00 94.88 72 GLU A CA 1
ATOM 569 C C . GLU A 1 72 ? 27.735 -30.176 -25.082 1.00 94.88 72 GLU A C 1
ATOM 571 O O . GLU A 1 72 ? 28.352 -29.411 -25.820 1.00 94.88 72 GLU A O 1
ATOM 576 N N . CYS A 1 73 ? 26.723 -29.755 -24.317 1.00 93.56 73 CYS A N 1
ATOM 577 C CA . CYS A 1 73 ? 26.242 -28.377 -24.313 1.00 93.56 73 CYS A CA 1
ATOM 578 C C . CYS A 1 73 ? 27.352 -27.392 -23.929 1.00 93.56 73 CYS A C 1
ATOM 580 O O . CYS A 1 73 ? 27.545 -26.392 -24.615 1.00 93.56 73 CYS A O 1
ATOM 582 N N . LYS A 1 74 ? 28.140 -27.699 -22.891 1.00 94.69 74 LYS A N 1
ATOM 583 C CA . LYS A 1 74 ? 29.293 -26.881 -22.497 1.00 94.69 74 LYS A CA 1
ATOM 584 C C . LYS A 1 74 ? 30.330 -26.786 -23.617 1.00 94.69 74 LYS A C 1
ATOM 586 O O . LYS A 1 74 ? 30.802 -25.694 -23.907 1.00 94.69 74 LYS A O 1
ATOM 591 N N . MET A 1 75 ? 30.678 -27.909 -24.250 1.00 96.00 75 MET A N 1
ATOM 592 C CA . MET A 1 75 ? 31.628 -27.920 -25.369 1.00 96.00 75 MET A CA 1
ATOM 593 C C . MET A 1 75 ? 31.121 -27.092 -26.553 1.00 96.00 75 MET A C 1
ATOM 595 O O . MET A 1 75 ? 31.898 -26.339 -27.135 1.00 96.00 75 MET A O 1
ATOM 599 N N . ARG A 1 76 ? 29.825 -27.186 -26.871 1.00 96.62 76 ARG A N 1
ATOM 600 C CA . ARG A 1 76 ? 29.172 -26.393 -27.917 1.00 96.62 76 ARG A CA 1
ATOM 601 C C . ARG A 1 76 ? 29.211 -24.896 -27.602 1.00 96.62 76 ARG A C 1
ATOM 603 O O . ARG A 1 76 ? 29.661 -24.133 -28.446 1.00 96.62 76 ARG A O 1
ATOM 610 N N . ILE A 1 77 ? 28.818 -24.490 -26.390 1.00 92.88 77 ILE A N 1
ATOM 611 C CA . ILE A 1 77 ? 28.855 -23.082 -25.955 1.00 92.88 77 ILE A CA 1
ATOM 612 C C . ILE A 1 77 ? 30.280 -22.535 -26.056 1.00 92.88 77 ILE A C 1
ATOM 614 O O . ILE A 1 77 ? 30.492 -21.501 -26.672 1.00 92.88 77 ILE A O 1
ATOM 618 N N . THR A 1 78 ? 31.276 -23.260 -25.538 1.00 95.44 78 THR A N 1
ATOM 619 C CA . THR A 1 78 ? 32.674 -22.822 -25.630 1.00 95.44 78 THR A CA 1
ATOM 620 C C . THR A 1 78 ? 33.156 -22.728 -27.081 1.00 95.44 78 THR A C 1
ATOM 622 O O . THR A 1 78 ? 33.895 -21.809 -27.414 1.00 95.44 78 THR A O 1
ATOM 625 N N . ALA A 1 79 ? 32.750 -23.641 -27.967 1.00 96.81 79 ALA A N 1
ATOM 626 C CA . ALA A 1 79 ? 33.105 -23.563 -29.384 1.00 96.81 79 ALA A CA 1
ATOM 627 C C . ALA A 1 79 ? 32.457 -22.353 -30.087 1.00 96.81 79 ALA A C 1
ATOM 629 O O . ALA A 1 79 ? 33.119 -21.684 -30.883 1.00 96.81 79 ALA A O 1
ATOM 630 N N . GLU A 1 80 ? 31.195 -22.050 -29.773 1.00 96.00 80 GLU A N 1
ATOM 631 C CA . GLU A 1 80 ? 30.473 -20.871 -30.272 1.00 96.00 80 GLU A CA 1
ATOM 632 C C . GLU A 1 80 ? 31.106 -19.568 -29.762 1.00 96.00 80 GLU A C 1
ATOM 634 O O . GLU A 1 80 ? 31.402 -18.679 -30.559 1.00 96.00 80 GLU A O 1
ATOM 639 N N . GLU A 1 81 ? 31.407 -19.479 -28.464 1.00 95.88 81 GLU A N 1
ATOM 640 C CA . GLU A 1 81 ? 32.097 -18.334 -27.855 1.00 95.88 81 GLU A CA 1
ATOM 641 C C . GLU A 1 81 ? 33.480 -18.113 -28.478 1.00 95.88 81 GLU A C 1
ATOM 643 O O . GLU A 1 81 ? 33.829 -16.993 -28.846 1.00 95.88 81 GLU A O 1
ATOM 648 N N . MET A 1 82 ? 34.263 -19.180 -28.663 1.00 97.31 82 MET A N 1
ATOM 649 C CA . MET A 1 82 ? 35.576 -19.091 -29.308 1.00 97.31 82 MET A CA 1
ATOM 650 C C . MET A 1 82 ? 35.474 -18.649 -30.772 1.00 97.31 82 MET A C 1
ATOM 652 O O . MET A 1 82 ? 36.325 -17.887 -31.231 1.00 97.31 82 MET A O 1
ATOM 656 N N . SER A 1 83 ? 34.444 -19.092 -31.498 1.00 97.25 83 SER A N 1
ATOM 657 C CA . SER A 1 83 ? 34.207 -18.669 -32.884 1.00 97.25 83 SER A CA 1
ATOM 658 C C . SER A 1 83 ? 33.850 -17.181 -32.953 1.00 97.25 83 SER A C 1
ATOM 660 O O . SER A 1 83 ? 34.468 -16.447 -33.721 1.00 97.25 83 SER A O 1
ATOM 662 N N . ALA A 1 84 ? 32.956 -16.708 -32.078 1.00 95.31 84 ALA A N 1
ATOM 663 C CA . ALA A 1 84 ? 32.588 -15.294 -31.990 1.00 95.31 84 ALA A CA 1
ATOM 664 C C . ALA A 1 84 ? 33.786 -14.396 -31.628 1.00 95.31 84 ALA A C 1
ATOM 666 O O . ALA A 1 84 ? 33.980 -13.340 -32.229 1.00 95.31 84 ALA A O 1
ATOM 667 N N . LEU A 1 85 ? 34.642 -14.838 -30.699 1.00 96.38 85 LEU A N 1
ATOM 668 C CA . LEU A 1 85 ? 35.866 -14.116 -30.333 1.00 96.38 85 LEU A CA 1
ATOM 669 C C . LEU A 1 85 ? 36.877 -14.049 -31.487 1.00 96.38 85 LEU A C 1
ATOM 671 O O . LEU A 1 85 ? 37.557 -13.037 -31.664 1.00 96.38 85 LEU A O 1
ATOM 675 N N . ILE A 1 86 ? 36.996 -15.120 -32.276 1.00 96.62 86 ILE A N 1
ATOM 676 C CA . ILE A 1 86 ? 37.847 -15.149 -33.472 1.00 96.62 86 ILE A CA 1
ATOM 677 C C . ILE A 1 86 ? 37.325 -14.169 -34.529 1.00 96.62 86 ILE A C 1
ATOM 679 O O . ILE A 1 86 ? 38.117 -13.399 -35.073 1.00 96.62 86 ILE A O 1
ATOM 683 N N . GLU A 1 87 ? 36.015 -14.148 -34.776 1.00 96.50 87 GLU A N 1
ATOM 684 C CA . GLU A 1 87 ? 35.381 -13.212 -35.710 1.00 96.50 87 GLU A CA 1
ATOM 685 C C . GLU A 1 87 ? 35.559 -11.751 -35.273 1.00 96.50 87 GLU A C 1
ATOM 687 O O . GLU A 1 87 ? 35.943 -10.907 -36.087 1.00 96.50 87 GLU A O 1
ATOM 692 N N . GLU A 1 88 ? 35.359 -11.443 -33.987 1.00 96.06 88 GLU A N 1
ATOM 693 C CA . GLU A 1 88 ? 35.583 -10.102 -33.436 1.00 96.06 88 GLU A CA 1
ATOM 694 C C . GLU A 1 88 ? 37.045 -9.665 -33.601 1.00 96.06 88 GLU A C 1
ATOM 696 O O . GLU A 1 88 ? 37.326 -8.555 -34.070 1.00 96.06 88 GLU A O 1
ATOM 701 N N . ARG A 1 89 ? 37.993 -10.555 -33.280 1.00 95.69 89 ARG A N 1
ATOM 702 C CA . ARG A 1 89 ? 39.426 -10.311 -33.475 1.00 95.69 89 ARG A CA 1
ATOM 703 C C . ARG A 1 89 ? 39.748 -10.051 -34.946 1.00 95.69 89 ARG A C 1
ATOM 705 O O . ARG A 1 89 ? 40.491 -9.117 -35.245 1.00 95.69 89 ARG A O 1
ATOM 712 N N . ASP A 1 90 ? 39.217 -10.848 -35.865 1.00 96.81 90 ASP A N 1
ATOM 713 C CA . ASP A 1 90 ? 39.513 -10.725 -37.295 1.00 96.81 90 ASP A CA 1
ATOM 714 C C . ASP A 1 90 ? 38.885 -9.465 -37.906 1.00 96.81 90 ASP A C 1
ATOM 716 O O . ASP A 1 90 ? 39.517 -8.793 -38.732 1.00 96.81 90 ASP A O 1
ATOM 720 N N . ALA A 1 91 ? 37.700 -9.066 -37.437 1.00 96.06 91 ALA A N 1
ATOM 721 C CA . ALA A 1 91 ? 37.088 -7.784 -37.771 1.00 96.06 91 ALA A CA 1
ATOM 722 C C . ALA A 1 91 ? 37.930 -6.604 -37.252 1.00 96.06 91 ALA A C 1
ATOM 724 O O . ALA A 1 91 ? 38.193 -5.649 -37.993 1.00 96.06 91 ALA A O 1
ATOM 725 N N . ALA A 1 92 ? 38.415 -6.681 -36.009 1.00 93.50 92 ALA A N 1
ATOM 726 C CA . ALA A 1 92 ? 39.298 -5.674 -35.427 1.00 93.50 92 ALA A CA 1
ATOM 727 C C . ALA A 1 92 ? 40.636 -5.581 -36.180 1.00 93.50 92 ALA A C 1
ATOM 729 O O . ALA A 1 92 ? 41.060 -4.481 -36.537 1.00 93.50 92 ALA A O 1
ATOM 730 N N . LEU A 1 93 ? 41.268 -6.714 -36.507 1.00 95.44 93 LEU A N 1
ATOM 731 C CA . LEU A 1 93 ? 42.504 -6.765 -37.295 1.00 95.44 93 LEU A CA 1
ATOM 732 C C . LEU A 1 93 ? 42.309 -6.195 -38.703 1.00 95.44 93 LEU A C 1
ATOM 734 O O . LEU A 1 93 ? 43.154 -5.437 -39.181 1.00 95.44 93 LEU A O 1
ATOM 738 N N . SER A 1 94 ? 41.191 -6.509 -39.358 1.00 95.56 94 SER A N 1
ATOM 739 C CA . SER A 1 94 ? 40.851 -5.956 -40.676 1.00 95.56 94 SER A CA 1
ATOM 740 C C . SER A 1 94 ? 40.663 -4.439 -40.615 1.00 95.56 94 SER A C 1
ATOM 742 O O . SER A 1 94 ? 41.158 -3.709 -41.476 1.00 95.56 94 SER A O 1
ATOM 744 N N . LYS A 1 95 ? 40.014 -3.939 -39.555 1.00 94.56 95 LYS A N 1
ATOM 745 C CA . LYS A 1 95 ? 39.867 -2.501 -39.302 1.00 94.56 95 LYS A CA 1
ATOM 746 C C . LYS A 1 95 ? 41.215 -1.826 -39.043 1.00 94.56 95 LYS A C 1
ATOM 748 O O . LYS A 1 95 ? 41.439 -0.751 -39.593 1.00 94.56 95 LYS A O 1
ATOM 753 N N . CYS A 1 96 ? 42.101 -2.442 -38.260 1.00 91.62 96 CYS A N 1
ATOM 754 C CA . CYS A 1 96 ? 43.451 -1.931 -38.021 1.00 91.62 96 CYS A CA 1
ATOM 755 C C . CYS A 1 96 ? 44.257 -1.854 -39.320 1.00 91.62 96 CYS A C 1
ATOM 757 O O . CYS A 1 96 ? 44.772 -0.787 -39.631 1.00 91.62 96 CYS A O 1
ATOM 759 N N . LYS A 1 97 ? 44.270 -2.917 -40.136 1.00 94.56 97 LYS A N 1
ATOM 760 C CA . LYS A 1 97 ? 44.951 -2.918 -41.444 1.00 94.56 97 LYS A CA 1
ATOM 761 C C . LYS A 1 97 ? 44.440 -1.813 -42.371 1.00 94.56 97 LYS A C 1
ATOM 763 O O . LYS A 1 97 ? 45.237 -1.127 -43.005 1.00 94.56 97 LYS A O 1
ATOM 768 N N . ARG A 1 98 ? 43.119 -1.603 -42.431 1.00 94.75 98 ARG A N 1
ATOM 769 C CA . ARG A 1 98 ? 42.524 -0.505 -43.212 1.00 94.75 98 ARG A CA 1
ATOM 770 C C . ARG A 1 98 ? 42.970 0.862 -42.690 1.00 94.75 98 ARG A C 1
ATOM 772 O O . ARG A 1 98 ? 43.341 1.717 -43.482 1.00 94.75 98 ARG A O 1
ATOM 779 N N . LEU A 1 99 ? 42.957 1.070 -41.373 1.00 92.06 99 LEU A N 1
ATOM 780 C CA . LEU A 1 99 ? 43.393 2.332 -40.767 1.00 92.06 99 LEU A CA 1
ATOM 781 C C . LEU A 1 99 ? 44.891 2.590 -40.978 1.00 92.06 99 LEU A C 1
ATOM 783 O O . LEU A 1 99 ? 45.278 3.728 -41.220 1.00 92.06 99 LEU A O 1
ATOM 787 N N . GLU A 1 100 ? 45.733 1.557 -40.928 1.00 90.06 100 GLU A N 1
ATOM 788 C CA . GLU A 1 100 ? 47.162 1.657 -41.247 1.00 90.06 100 GLU A CA 1
ATOM 789 C C . GLU A 1 100 ? 47.385 2.05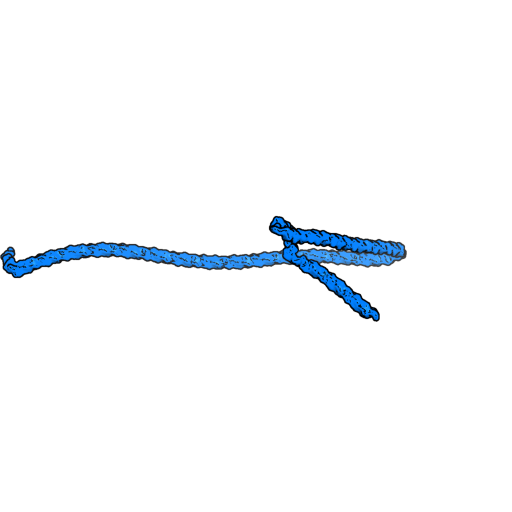8 -42.710 1.00 90.06 100 GLU A C 1
ATOM 791 O O . GLU A 1 100 ? 48.204 2.936 -42.989 1.00 90.06 100 GLU A O 1
ATOM 796 N N . GLN A 1 101 ? 46.614 1.480 -43.637 1.00 93.25 101 GLN A N 1
ATOM 797 C CA . GLN A 1 101 ? 46.625 1.881 -45.044 1.00 93.25 101 GLN A CA 1
ATOM 798 C C . GLN A 1 101 ? 46.149 3.326 -45.212 1.00 93.25 101 GLN A C 1
ATOM 800 O O . GLN A 1 101 ? 46.828 4.107 -45.867 1.00 93.25 101 GLN A O 1
ATOM 805 N N . GLU A 1 102 ? 45.030 3.721 -44.606 1.00 92.19 102 GLU A N 1
ATOM 806 C CA . GLU A 1 102 ? 44.523 5.101 -44.663 1.00 92.19 102 GLU A CA 1
ATOM 807 C C . GLU A 1 102 ? 45.540 6.103 -44.104 1.00 92.19 102 GLU A C 1
ATOM 809 O O . GLU A 1 102 ? 45.789 7.139 -44.717 1.00 92.19 102 GLU A O 1
ATOM 814 N N . LEU A 1 103 ? 46.201 5.771 -42.992 1.00 86.81 103 LEU A N 1
ATOM 815 C CA . LEU A 1 103 ? 47.268 6.588 -42.423 1.00 86.81 103 LEU A CA 1
ATOM 816 C C . LEU A 1 103 ? 48.457 6.723 -43.387 1.00 86.81 103 LEU A C 1
ATOM 818 O O . LEU A 1 103 ? 49.030 7.808 -43.496 1.00 86.81 103 LEU A O 1
ATOM 822 N N . HIS A 1 104 ? 48.835 5.644 -44.080 1.00 89.81 104 HIS A N 1
ATOM 823 C CA . HIS A 1 104 ? 49.885 5.678 -45.099 1.00 89.81 104 HIS A CA 1
ATOM 824 C C . HIS A 1 104 ? 49.506 6.604 -46.262 1.00 89.81 104 HIS A C 1
ATOM 826 O O . HIS A 1 104 ? 50.269 7.514 -46.582 1.00 89.81 104 HIS A O 1
ATOM 832 N N . HIS A 1 105 ? 48.300 6.448 -46.818 1.00 87.31 105 HIS A N 1
ATOM 833 C CA . HIS A 1 105 ? 47.805 7.284 -47.916 1.00 87.31 105 HIS A CA 1
ATOM 834 C C . HIS A 1 105 ? 47.734 8.763 -47.518 1.00 87.31 105 HIS A C 1
ATOM 836 O O . HIS A 1 105 ? 48.182 9.625 -48.268 1.00 87.31 105 HIS A O 1
ATOM 842 N N . VAL A 1 106 ? 47.237 9.078 -46.316 1.00 83.38 106 VAL A N 1
ATOM 843 C CA . VAL A 1 106 ? 47.186 10.460 -45.813 1.00 83.38 106 VAL A CA 1
ATOM 844 C C . VAL A 1 106 ? 48.593 11.033 -45.622 1.00 83.38 106 VAL A C 1
ATOM 846 O O . VAL A 1 106 ? 48.820 12.208 -45.905 1.00 83.38 106 VAL A O 1
ATOM 849 N N . LYS A 1 107 ? 49.570 10.233 -45.175 1.00 81.44 107 LYS A N 1
ATOM 850 C CA . LYS A 1 107 ? 50.970 10.677 -45.063 1.00 81.44 107 LYS A CA 1
ATOM 851 C C . LYS A 1 107 ? 51.596 10.971 -46.429 1.00 81.44 107 LYS A C 1
ATOM 853 O O . LYS A 1 107 ? 52.239 12.011 -46.566 1.00 81.44 107 LYS A O 1
ATOM 858 N N . GLU A 1 108 ? 51.383 10.115 -47.426 1.00 80.19 108 GLU A N 1
ATOM 859 C CA . GLU A 1 108 ? 51.839 10.351 -48.806 1.00 80.19 108 GLU A CA 1
ATOM 860 C C . GLU A 1 108 ? 51.158 11.585 -49.415 1.00 80.19 108 GLU A C 1
ATOM 862 O O . GLU A 1 108 ? 51.815 12.466 -49.977 1.00 80.19 108 GLU A O 1
ATOM 867 N N . GLN A 1 109 ? 49.845 11.718 -49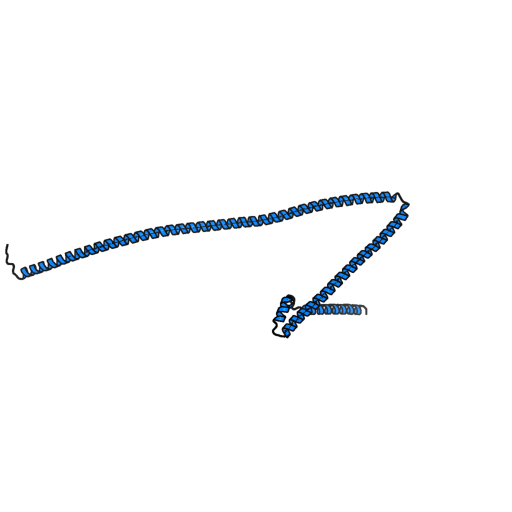.224 1.00 78.19 109 GLN A N 1
ATOM 868 C CA . GLN A 1 109 ? 49.089 12.880 -49.678 1.00 78.19 109 GLN A CA 1
ATOM 869 C C . GLN A 1 109 ? 49.574 14.169 -49.002 1.00 78.19 109 GLN A C 1
ATOM 871 O O . GLN A 1 109 ? 49.740 15.181 -49.677 1.00 78.19 109 GLN A O 1
ATOM 876 N N . ASN A 1 110 ? 49.881 14.145 -47.703 1.00 71.25 110 ASN A N 1
ATOM 877 C CA . ASN A 1 110 ? 50.442 15.296 -46.992 1.00 71.25 110 ASN A CA 1
ATOM 878 C C . ASN A 1 110 ? 51.838 15.679 -47.503 1.00 71.25 110 ASN A C 1
ATOM 880 O O . ASN A 1 110 ? 52.121 16.868 -47.648 1.00 71.25 110 ASN A O 1
ATOM 884 N N . GLN A 1 111 ? 52.697 14.704 -47.823 1.00 73.31 111 GLN A N 1
ATOM 885 C CA . GLN A 1 111 ? 54.003 14.987 -48.432 1.00 73.31 111 GLN A CA 1
ATOM 886 C C . GLN A 1 111 ? 53.863 15.631 -49.816 1.00 73.31 111 GLN A C 1
ATOM 888 O O . GLN A 1 111 ? 54.577 16.586 -50.113 1.00 73.31 111 GLN A O 1
ATOM 893 N N . THR A 1 112 ? 52.918 15.173 -50.641 1.00 71.06 112 THR A N 1
ATOM 894 C CA . THR A 1 112 ? 52.662 15.784 -51.962 1.00 71.06 112 THR A CA 1
ATOM 895 C C . THR A 1 112 ? 51.964 17.147 -51.868 1.00 71.06 112 THR A C 1
ATOM 897 O O . THR A 1 112 ? 52.231 18.044 -52.670 1.00 71.06 112 THR A O 1
ATOM 900 N N . SER A 1 113 ? 51.105 17.339 -50.862 1.00 64.06 113 SER A N 1
ATOM 901 C CA . SER A 1 113 ? 50.286 18.547 -50.676 1.00 64.06 113 SER A CA 1
ATOM 902 C C . SER A 1 113 ? 51.014 19.686 -49.959 1.00 64.06 113 SER A C 1
ATOM 904 O O . SER A 1 113 ? 50.541 20.822 -50.011 1.00 64.06 113 SER A O 1
ATOM 906 N N . ALA A 1 114 ? 52.190 19.439 -49.366 1.00 59.47 114 ALA A N 1
ATOM 907 C CA . ALA A 1 114 ? 53.055 20.479 -48.797 1.00 59.47 114 ALA A CA 1
ATOM 908 C C . ALA A 1 114 ? 53.416 21.597 -49.805 1.00 59.47 114 ALA A C 1
ATOM 910 O O . ALA A 1 114 ? 53.756 22.703 -49.393 1.00 59.47 114 ALA A O 1
ATOM 911 N N . ASN A 1 115 ? 53.257 21.363 -51.114 1.00 59.94 115 ASN A N 1
ATOM 912 C CA . ASN A 1 115 ? 53.425 22.394 -52.143 1.00 59.94 115 ASN A CA 1
ATOM 913 C C . ASN A 1 115 ? 52.204 23.315 -52.360 1.00 59.94 115 ASN A C 1
ATOM 915 O O . ASN A 1 115 ? 52.342 24.332 -53.035 1.00 59.94 115 ASN A O 1
ATOM 919 N N . ASN A 1 116 ? 51.030 23.039 -51.774 1.00 61.03 116 ASN A N 1
ATOM 920 C CA . ASN A 1 116 ? 49.792 23.795 -52.021 1.00 61.03 116 ASN A CA 1
ATOM 921 C C . ASN A 1 116 ? 49.212 24.424 -50.740 1.00 61.03 116 ASN A C 1
ATOM 923 O O . ASN A 1 116 ? 48.071 24.172 -50.348 1.00 61.03 116 ASN A O 1
ATOM 927 N N . MET A 1 117 ? 49.985 25.320 -50.118 1.00 63.50 117 MET A N 1
ATOM 928 C CA . MET A 1 117 ? 49.663 26.023 -48.861 1.00 63.50 117 MET A CA 1
ATOM 929 C C . MET A 1 117 ? 48.256 26.664 -48.807 1.00 63.50 117 MET A C 1
ATOM 931 O O . MET A 1 117 ? 47.688 26.818 -47.730 1.00 63.50 117 MET A O 1
ATOM 935 N N . ARG A 1 118 ? 47.665 27.045 -49.952 1.00 62.47 118 ARG A N 1
ATOM 936 C CA . ARG A 1 118 ? 46.344 27.704 -50.004 1.00 62.47 118 ARG A CA 1
ATOM 937 C C . ARG A 1 118 ? 45.154 26.766 -49.748 1.00 62.47 118 ARG A C 1
ATOM 939 O O . ARG A 1 118 ? 44.154 27.242 -49.220 1.00 62.47 118 ARG A O 1
ATOM 946 N N . HIS A 1 119 ? 45.245 25.475 -50.086 1.00 58.28 119 HIS A N 1
ATOM 947 C CA . HIS A 1 119 ? 44.138 24.521 -49.883 1.00 58.28 119 HIS A CA 1
ATOM 948 C C . HIS A 1 119 ? 43.986 24.134 -48.401 1.00 58.28 119 HIS A C 1
ATOM 950 O O . HIS A 1 119 ? 42.873 24.106 -47.875 1.00 58.28 119 HIS A O 1
ATOM 956 N N . LEU A 1 120 ? 45.116 23.966 -47.701 1.00 60.09 120 LEU A N 1
ATOM 957 C CA . LEU A 1 120 ? 45.168 23.606 -46.279 1.00 60.09 120 LEU A CA 1
ATOM 958 C C . LEU A 1 120 ? 44.412 24.599 -45.385 1.00 60.09 120 LEU A C 1
ATOM 960 O O . LEU A 1 120 ? 43.757 24.202 -44.424 1.00 60.09 120 LEU A O 1
ATOM 964 N N . THR A 1 121 ? 44.469 25.899 -45.685 1.00 68.69 121 THR A N 1
ATOM 965 C CA . THR A 1 121 ? 43.830 26.921 -44.843 1.00 68.69 121 THR A CA 1
ATOM 966 C C . THR A 1 121 ? 42.302 26.885 -44.939 1.00 68.69 121 THR A C 1
ATOM 968 O O . THR A 1 121 ? 41.622 27.111 -43.937 1.00 68.69 121 THR A O 1
ATOM 971 N N . ALA A 1 122 ? 41.748 26.596 -46.122 1.00 74.69 122 ALA A N 1
ATOM 972 C CA . ALA A 1 122 ? 40.302 26.534 -46.334 1.00 74.69 122 ALA A CA 1
ATOM 973 C C . ALA A 1 122 ? 39.690 25.281 -45.689 1.00 74.69 122 ALA A C 1
ATOM 975 O O . ALA A 1 122 ? 38.719 25.398 -44.938 1.00 74.69 122 ALA A O 1
ATOM 976 N N . GLU A 1 123 ? 40.303 24.113 -45.907 1.00 74.69 123 GLU A N 1
ATOM 977 C CA . GLU A 1 123 ? 39.869 22.848 -45.298 1.00 74.69 123 GLU A CA 1
ATOM 978 C C . GLU A 1 123 ? 39.946 22.905 -43.769 1.00 74.69 123 GLU A C 1
ATOM 980 O O . GLU A 1 123 ? 38.981 22.561 -43.092 1.00 74.69 123 GLU A O 1
ATOM 985 N N . ASN A 1 124 ? 41.026 23.462 -43.213 1.00 81.88 124 ASN A N 1
ATOM 986 C CA . ASN A 1 124 ? 41.184 23.620 -41.765 1.00 81.88 124 ASN A CA 1
ATOM 987 C C . ASN A 1 124 ? 40.140 24.587 -41.168 1.00 81.88 124 ASN A C 1
ATOM 989 O O . ASN A 1 124 ? 39.625 24.365 -40.071 1.00 81.88 124 ASN A O 1
ATOM 993 N N . ASN A 1 125 ? 39.756 25.647 -41.890 1.00 83.62 125 ASN A N 1
ATOM 994 C CA . ASN A 1 125 ? 38.684 26.542 -41.442 1.00 83.62 125 ASN A CA 1
ATOM 995 C C . ASN A 1 125 ? 37.306 25.857 -41.467 1.00 83.62 125 ASN A C 1
ATOM 997 O O . ASN A 1 125 ? 36.525 26.038 -40.528 1.00 83.62 125 ASN A O 1
ATOM 1001 N N . GLN A 1 126 ? 37.012 25.050 -42.491 1.00 85.75 126 GLN A N 1
ATOM 1002 C CA . GLN A 1 126 ? 35.771 24.273 -42.565 1.00 85.75 126 GLN A CA 1
ATOM 1003 C C . GLN A 1 126 ? 35.722 23.178 -41.490 1.00 85.75 126 GLN A C 1
ATOM 1005 O O . GLN A 1 126 ? 34.699 23.023 -40.822 1.00 85.75 126 GLN A O 1
ATOM 1010 N N . GLU A 1 127 ? 36.829 22.469 -41.259 1.00 85.69 127 GLU A N 1
ATOM 1011 C CA . GLU A 1 127 ? 36.963 21.487 -40.180 1.00 85.69 127 GLU A CA 1
ATOM 1012 C C . GLU A 1 127 ? 36.739 22.145 -38.814 1.00 85.69 127 GLU A C 1
ATOM 1014 O O . GLU A 1 127 ? 35.966 21.642 -37.997 1.00 85.69 127 GLU A O 1
ATOM 1019 N N . ARG A 1 128 ? 37.335 23.321 -38.578 1.00 86.69 128 ARG A N 1
ATOM 1020 C CA . ARG A 1 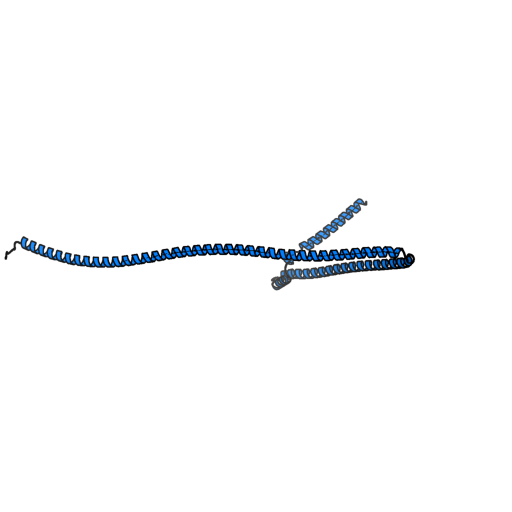128 ? 37.142 24.080 -37.335 1.00 86.69 128 ARG A CA 1
ATOM 1021 C C . ARG A 1 128 ? 35.679 24.488 -37.137 1.00 86.69 128 ARG A C 1
ATOM 1023 O O . ARG A 1 128 ? 35.174 24.376 -36.020 1.00 86.69 128 ARG A O 1
ATOM 1030 N N . ALA A 1 129 ? 34.981 24.898 -38.198 1.00 90.62 129 ALA A N 1
ATOM 1031 C CA . ALA A 1 129 ? 33.556 25.230 -38.146 1.00 90.62 129 ALA A CA 1
ATOM 1032 C C . ALA A 1 129 ? 32.677 23.997 -37.857 1.00 90.62 129 ALA A C 1
ATOM 1034 O O . ALA A 1 129 ? 31.782 24.057 -37.010 1.00 90.62 129 ALA A O 1
ATOM 1035 N N . LEU A 1 130 ? 32.952 22.861 -38.506 1.00 91.19 130 LEU A N 1
ATOM 1036 C CA . LEU A 1 130 ? 32.244 21.601 -38.256 1.00 91.19 130 LEU A CA 1
ATOM 1037 C C . LEU A 1 130 ? 32.494 21.081 -36.839 1.00 91.19 130 LEU A C 1
ATOM 1039 O O . LEU A 1 130 ? 31.551 20.665 -36.169 1.00 91.19 130 LEU A O 1
ATOM 1043 N N . LYS A 1 131 ? 33.733 21.167 -36.346 1.00 91.00 131 LYS A N 1
ATOM 1044 C CA . LYS A 1 131 ? 34.103 20.784 -34.979 1.00 91.00 131 LYS A CA 1
ATOM 1045 C C . LYS A 1 131 ? 33.404 21.656 -33.938 1.00 91.00 131 LYS A C 1
ATOM 1047 O O . LYS A 1 131 ? 32.888 21.127 -32.957 1.00 91.00 131 LYS A O 1
ATOM 1052 N N . ALA A 1 132 ? 33.321 22.968 -34.172 1.00 92.69 132 ALA A N 1
ATOM 1053 C CA . ALA A 1 132 ? 32.563 23.879 -33.316 1.00 92.69 132 ALA A CA 1
ATOM 1054 C C . ALA A 1 132 ? 31.065 23.524 -33.296 1.00 92.69 132 ALA A C 1
ATOM 1056 O O . ALA A 1 132 ? 30.460 23.446 -32.225 1.00 92.69 132 ALA A O 1
ATOM 1057 N N . LYS A 1 133 ? 30.475 23.226 -34.463 1.00 94.44 133 LYS A N 1
ATOM 1058 C CA . LYS A 1 133 ? 29.074 22.796 -34.564 1.00 94.44 133 LYS A CA 1
ATOM 1059 C C . LYS A 1 133 ? 28.834 21.465 -33.847 1.00 94.44 133 LYS A C 1
ATOM 1061 O O . LYS A 1 133 ? 27.890 21.371 -33.068 1.00 94.44 133 LYS A O 1
ATOM 1066 N N . LEU A 1 134 ? 29.704 20.473 -34.035 1.00 93.69 134 LEU A N 1
ATOM 1067 C CA . LEU A 1 134 ? 29.620 19.179 -33.352 1.00 93.69 134 LEU A CA 1
ATOM 1068 C C . LEU A 1 134 ? 29.672 19.346 -31.829 1.00 93.69 134 LEU A C 1
ATOM 1070 O O . LEU A 1 134 ? 28.855 18.759 -31.124 1.00 93.69 134 LEU A O 1
ATOM 1074 N N . LEU A 1 135 ? 30.577 20.192 -31.332 1.00 94.38 135 LEU A N 1
ATOM 1075 C CA . LEU A 1 135 ? 30.712 20.467 -29.903 1.00 94.38 135 LEU A CA 1
ATOM 1076 C C . LEU A 1 135 ? 29.461 21.155 -29.334 1.00 94.38 135 LEU A C 1
ATOM 1078 O O . LEU A 1 135 ? 28.958 20.732 -28.295 1.00 94.38 135 LEU A O 1
ATOM 1082 N N . SER A 1 136 ? 28.893 22.135 -30.047 1.00 95.31 136 SER A N 1
ATOM 1083 C CA . SER A 1 136 ? 27.624 22.765 -29.646 1.00 95.31 136 SER A CA 1
ATOM 1084 C C . SER A 1 136 ? 26.446 21.781 -29.641 1.00 95.31 136 SER A C 1
ATOM 1086 O O . SER A 1 136 ? 25.630 21.792 -28.721 1.00 95.31 136 SER A O 1
ATOM 1088 N N . MET A 1 137 ? 26.377 20.875 -30.625 1.00 95.75 137 MET A N 1
ATOM 1089 C CA . MET A 1 137 ? 25.343 19.838 -30.687 1.00 95.75 137 MET A CA 1
ATOM 1090 C C . MET A 1 137 ? 25.505 18.821 -29.558 1.00 95.75 137 MET A C 1
ATOM 1092 O O . MET A 1 137 ? 24.513 18.382 -28.982 1.00 95.75 137 MET A O 1
ATOM 1096 N N . GLN A 1 138 ? 26.743 18.460 -29.217 1.00 94.88 138 GLN A N 1
ATOM 1097 C CA . GLN A 1 138 ? 27.036 17.566 -28.104 1.00 94.88 138 GLN A CA 1
ATOM 1098 C C . GLN A 1 138 ? 26.612 18.182 -26.766 1.00 94.88 138 GLN A C 1
ATOM 1100 O O . GLN A 1 138 ? 25.943 17.504 -25.990 1.00 94.88 138 GLN A O 1
ATOM 1105 N N . GLN A 1 139 ? 26.916 19.463 -26.537 1.00 96.56 139 GLN A 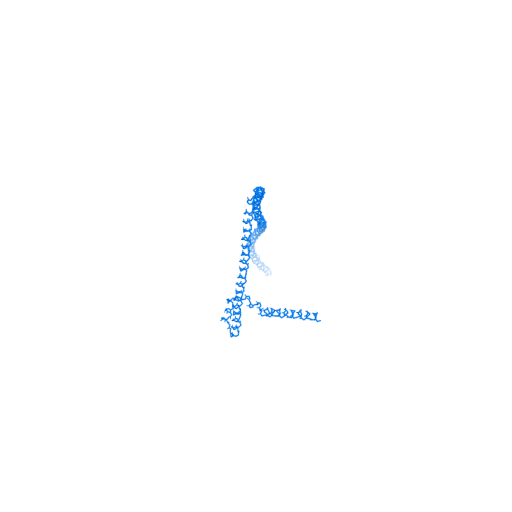N 1
ATOM 1106 C CA . GLN A 1 139 ? 26.479 20.195 -25.343 1.00 96.56 139 GLN A CA 1
ATOM 1107 C C . GLN A 1 139 ? 24.948 20.310 -25.261 1.00 96.56 139 GLN A C 1
ATOM 1109 O O . GLN A 1 139 ? 24.360 20.070 -24.204 1.00 96.56 139 GLN A O 1
ATOM 1114 N N . ALA A 1 140 ? 24.280 20.619 -26.379 1.00 96.19 140 ALA A N 1
ATOM 1115 C CA . ALA A 1 140 ? 22.819 20.682 -26.440 1.00 96.19 140 ALA A CA 1
ATOM 1116 C C . ALA A 1 140 ? 22.174 19.316 -26.148 1.00 96.19 140 ALA A C 1
ATOM 1118 O O . ALA A 1 140 ? 21.226 19.230 -25.369 1.00 96.19 140 ALA A O 1
ATOM 1119 N N . ARG A 1 141 ? 22.725 18.236 -26.720 1.00 96.25 141 ARG A N 1
ATOM 1120 C CA . ARG A 1 141 ? 22.283 16.861 -26.454 1.00 96.25 141 ARG A CA 1
ATOM 1121 C C . ARG A 1 141 ? 22.460 16.494 -24.985 1.00 96.25 141 ARG A C 1
ATOM 1123 O O . ARG A 1 141 ? 21.555 15.917 -24.398 1.00 96.25 141 ARG A O 1
ATOM 1130 N N . GLU A 1 142 ? 23.604 16.816 -24.392 1.00 96.06 142 GLU A N 1
ATOM 1131 C CA . GLU A 1 142 ? 23.878 16.524 -22.983 1.00 96.06 142 GLU A CA 1
ATOM 1132 C C . GLU A 1 142 ? 22.923 17.277 -22.049 1.00 96.06 142 GLU A C 1
ATOM 1134 O O . GLU A 1 142 ? 22.358 16.681 -21.133 1.00 96.06 142 GLU A O 1
ATOM 1139 N N . THR A 1 143 ? 22.642 18.547 -22.349 1.00 97.56 143 THR A N 1
ATOM 1140 C CA . THR A 1 143 ? 21.652 19.350 -21.615 1.00 97.56 143 THR A CA 1
ATOM 1141 C C . THR A 1 143 ? 20.250 18.740 -21.720 1.00 97.56 143 THR A C 1
ATOM 1143 O O . THR A 1 143 ? 19.561 18.600 -20.711 1.00 97.56 143 THR A O 1
ATOM 1146 N N . ALA A 1 144 ? 19.837 18.316 -22.919 1.00 97.50 144 ALA A N 1
ATOM 1147 C CA . ALA A 1 144 ? 18.547 17.663 -23.130 1.00 97.50 144 ALA A CA 1
ATOM 1148 C C . ALA A 1 144 ? 18.448 16.327 -22.374 1.00 97.50 144 ALA A C 1
ATOM 1150 O O . ALA A 1 144 ? 17.436 16.057 -21.736 1.00 97.50 144 ALA A O 1
ATOM 1151 N N . VAL A 1 145 ? 19.507 15.509 -22.379 1.00 97.50 145 VAL A N 1
ATOM 1152 C CA . VAL A 1 145 ? 19.558 14.247 -21.617 1.00 97.50 145 VAL A CA 1
ATOM 1153 C C . VAL A 1 145 ? 19.407 14.501 -20.115 1.00 97.50 145 VAL A C 1
ATOM 1155 O O . VAL A 1 145 ? 18.654 13.793 -19.451 1.00 97.50 145 VAL A O 1
ATOM 1158 N N . GLN A 1 146 ? 20.060 15.532 -19.572 1.00 97.94 146 GLN A N 1
ATOM 1159 C CA . GLN A 1 146 ? 19.897 15.904 -18.163 1.00 97.94 146 GLN A CA 1
ATOM 1160 C C . GLN A 1 146 ? 18.466 16.361 -17.841 1.00 97.94 146 GLN A C 1
ATOM 1162 O O . GLN A 1 146 ? 17.943 16.019 -16.782 1.00 97.94 146 GLN A O 1
ATOM 1167 N N . GLN A 1 147 ? 17.816 17.104 -18.743 1.00 98.19 147 GLN A N 1
ATOM 1168 C CA . GLN A 1 147 ? 16.412 17.501 -18.588 1.00 98.19 147 GLN A CA 1
ATOM 1169 C C . GLN A 1 147 ? 15.470 16.293 -18.624 1.00 98.19 147 GLN A C 1
ATOM 1171 O O . GLN A 1 147 ? 14.602 16.178 -17.761 1.00 98.19 147 GLN A O 1
ATOM 1176 N N . TYR A 1 148 ? 15.670 15.366 -19.566 1.00 97.50 148 TYR A N 1
ATOM 1177 C CA . TYR A 1 148 ? 14.878 14.137 -19.639 1.00 97.50 148 TYR A CA 1
ATOM 1178 C C . TYR A 1 148 ? 15.037 13.274 -18.392 1.00 97.50 148 TYR A C 1
ATOM 1180 O O . TYR A 1 148 ? 14.042 12.759 -17.893 1.00 97.50 148 TYR A O 1
ATOM 1188 N N . LYS A 1 149 ? 16.252 13.173 -17.843 1.00 98.12 149 LYS A N 1
ATOM 1189 C CA . LYS A 1 149 ? 16.493 12.438 -16.599 1.00 98.12 149 LYS A CA 1
ATOM 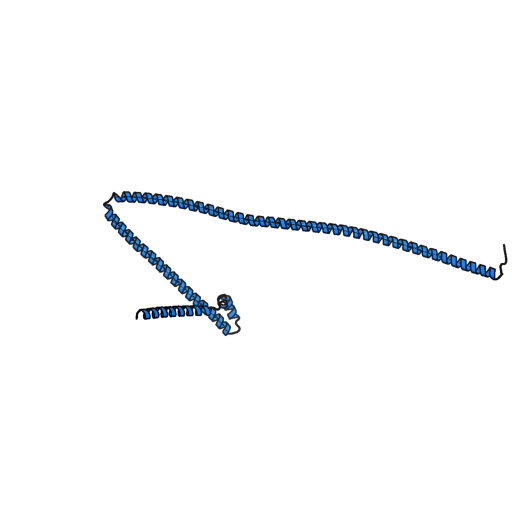1190 C C . LYS A 1 149 ? 15.719 13.034 -15.417 1.00 98.12 149 LYS A C 1
ATOM 1192 O O . LYS A 1 149 ? 15.083 12.294 -14.678 1.00 98.12 149 LYS A O 1
ATOM 1197 N N . LYS A 1 150 ? 15.712 14.364 -15.270 1.00 97.94 150 LYS A N 1
ATOM 1198 C CA . LYS A 1 150 ? 14.915 15.042 -14.229 1.00 97.94 150 LYS A CA 1
ATOM 1199 C C . LYS A 1 150 ? 13.419 14.779 -14.394 1.00 97.94 150 LYS A C 1
ATOM 1201 O O . LYS A 1 150 ? 12.740 14.461 -13.426 1.00 97.94 150 LYS A O 1
ATOM 1206 N N . LEU A 1 151 ? 12.916 14.864 -15.626 1.00 98.06 151 LEU A N 1
ATOM 1207 C CA . LEU A 1 151 ? 11.509 14.591 -15.915 1.00 98.06 151 LEU A CA 1
ATOM 1208 C C . LEU A 1 151 ? 11.138 13.127 -15.622 1.00 98.06 151 LEU A C 1
ATOM 1210 O O . LEU A 1 151 ? 10.052 12.849 -15.121 1.00 98.06 151 LEU A O 1
ATOM 1214 N N . GLU A 1 152 ? 12.036 12.185 -15.907 1.00 97.88 152 GLU A N 1
ATOM 1215 C CA . GLU A 1 152 ? 11.851 10.773 -15.571 1.00 97.88 152 GLU A CA 1
ATOM 1216 C C . GLU A 1 152 ? 11.772 10.553 -14.050 1.00 97.88 152 GLU A C 1
ATOM 1218 O O . GLU A 1 152 ? 10.868 9.858 -13.583 1.00 97.88 152 GLU A O 1
ATOM 1223 N N . GLU A 1 153 ? 12.649 11.193 -13.273 1.00 97.44 153 GLU A N 1
ATOM 1224 C CA . GLU A 1 153 ? 12.632 11.165 -11.802 1.00 97.44 153 GLU A CA 1
ATOM 1225 C C . GLU A 1 153 ? 11.326 11.760 -11.230 1.00 97.44 153 GLU A C 1
ATOM 1227 O O . GLU A 1 153 ? 10.715 11.185 -10.320 1.00 97.44 153 GLU A O 1
ATOM 1232 N N . GLU A 1 154 ? 10.836 12.868 -11.795 1.00 97.88 154 GLU A N 1
ATOM 1233 C CA . GLU A 1 154 ? 9.543 13.466 -11.430 1.00 97.88 154 GLU A CA 1
ATOM 1234 C C . GLU A 1 154 ? 8.371 12.522 -11.737 1.00 97.88 154 GLU A C 1
ATOM 1236 O O . GLU A 1 154 ? 7.500 12.310 -10.889 1.00 97.88 154 GLU A O 1
ATOM 1241 N N . ILE A 1 155 ? 8.363 11.887 -12.914 1.00 97.94 155 ILE A N 1
ATOM 1242 C CA . ILE A 1 155 ? 7.334 10.910 -13.296 1.00 97.94 155 ILE A CA 1
ATOM 1243 C C . ILE A 1 155 ? 7.347 9.703 -12.352 1.00 97.94 155 ILE A C 1
ATOM 1245 O O . ILE A 1 155 ? 6.282 9.229 -11.950 1.00 97.94 155 ILE A O 1
ATOM 1249 N N . GLN A 1 156 ? 8.522 9.189 -11.987 1.00 98.00 156 GLN A N 1
ATOM 1250 C CA . GLN A 1 156 ? 8.639 8.087 -11.029 1.00 98.00 156 GLN A CA 1
ATOM 1251 C C . GLN A 1 156 ? 8.099 8.491 -9.652 1.00 98.00 156 GLN A C 1
ATOM 1253 O O . GLN A 1 156 ? 7.309 7.751 -9.062 1.00 98.00 156 GLN A O 1
ATOM 1258 N N . THR A 1 157 ? 8.436 9.693 -9.184 1.00 97.56 157 THR A N 1
ATOM 1259 C CA . THR A 1 157 ? 7.930 10.243 -7.918 1.00 97.56 157 THR A CA 1
ATOM 1260 C C . THR A 1 157 ? 6.405 10.367 -7.932 1.00 97.56 157 THR A C 1
ATOM 1262 O O . THR A 1 157 ? 5.737 9.917 -6.999 1.00 97.56 157 THR A O 1
ATOM 1265 N N . LEU A 1 158 ? 5.826 10.891 -9.018 1.00 97.56 158 LEU A N 1
ATOM 1266 C CA . LEU A 1 158 ? 4.374 10.992 -9.188 1.00 97.56 158 LEU A CA 1
ATOM 1267 C C . LEU A 1 158 ? 3.690 9.621 -9.211 1.00 97.56 158 LEU A C 1
ATOM 1269 O O . LEU A 1 158 ? 2.614 9.469 -8.634 1.00 97.56 158 LEU A O 1
ATOM 1273 N N . ARG A 1 159 ? 4.304 8.603 -9.829 1.00 97.62 159 ARG A N 1
ATOM 1274 C CA . ARG A 1 159 ? 3.773 7.227 -9.817 1.00 97.62 159 ARG A CA 1
ATOM 1275 C C . ARG A 1 159 ? 3.721 6.654 -8.404 1.00 97.62 159 ARG A C 1
ATOM 1277 O O . ARG A 1 159 ? 2.706 6.064 -8.035 1.00 97.62 159 ARG A O 1
ATOM 1284 N N . VAL A 1 160 ? 4.783 6.844 -7.619 1.00 96.44 160 VAL A N 1
ATOM 1285 C CA . VAL A 1 160 ? 4.825 6.409 -6.215 1.00 96.44 160 VAL A CA 1
ATOM 1286 C C . VAL A 1 160 ? 3.759 7.141 -5.403 1.00 96.44 160 VAL A C 1
ATOM 1288 O O . VAL A 1 160 ? 2.981 6.494 -4.703 1.00 96.44 160 VAL A O 1
ATOM 1291 N N . TYR A 1 161 ? 3.659 8.464 -5.551 1.00 96.62 161 TYR A N 1
ATOM 1292 C CA . TYR A 1 161 ? 2.656 9.271 -4.855 1.00 96.62 161 TYR A CA 1
ATOM 1293 C C . TYR A 1 161 ? 1.223 8.845 -5.201 1.00 96.62 161 TYR A C 1
ATOM 1295 O O . TYR A 1 161 ? 0.407 8.644 -4.305 1.00 96.62 161 TYR A O 1
ATOM 1303 N N . TYR A 1 162 ? 0.922 8.628 -6.484 1.00 96.31 162 TYR A N 1
ATOM 1304 C CA . TYR A 1 162 ? -0.391 8.162 -6.930 1.00 96.31 162 TYR A CA 1
ATOM 1305 C C . TYR A 1 162 ? -0.729 6.769 -6.383 1.00 96.31 162 TYR A C 1
ATOM 1307 O O . TYR A 1 162 ? -1.846 6.541 -5.919 1.00 96.31 162 TYR A O 1
ATOM 1315 N N . SER A 1 163 ? 0.235 5.841 -6.398 1.00 95.81 163 SER A N 1
ATOM 1316 C CA . SER A 1 163 ? 0.045 4.504 -5.828 1.00 95.81 163 SER A CA 1
ATOM 1317 C C . SER A 1 163 ? -0.231 4.570 -4.327 1.00 95.81 163 SER A C 1
ATOM 1319 O O . SER A 1 163 ? -1.146 3.903 -3.850 1.00 95.81 163 SER A O 1
ATOM 1321 N N . LEU A 1 164 ? 0.528 5.386 -3.592 1.00 95.44 164 LEU A N 1
ATOM 1322 C CA . LEU A 1 164 ? 0.340 5.575 -2.156 1.00 95.44 164 LEU A CA 1
ATOM 1323 C C . LEU A 1 164 ? -1.023 6.204 -1.853 1.00 95.44 164 LEU A C 1
ATOM 1325 O O . LEU A 1 164 ? -1.760 5.686 -1.021 1.00 95.44 164 LEU A O 1
ATOM 1329 N N . HIS A 1 165 ? -1.390 7.272 -2.564 1.00 94.94 165 HIS A N 1
ATOM 1330 C CA . HIS A 1 165 ? -2.686 7.929 -2.410 1.00 94.94 165 HIS A CA 1
ATOM 1331 C C . HIS A 1 165 ? -3.848 6.968 -2.689 1.00 94.94 165 HIS A C 1
ATOM 1333 O O . HIS A 1 165 ? -4.843 6.964 -1.968 1.00 94.94 165 HIS A O 1
ATOM 1339 N N . LYS A 1 166 ? -3.729 6.118 -3.717 1.00 94.31 166 LYS A N 1
ATOM 1340 C CA . LYS A 1 166 ? -4.735 5.096 -4.024 1.00 94.31 166 LYS A CA 1
ATOM 1341 C C . LYS A 1 166 ? -4.902 4.103 -2.870 1.00 94.31 166 LYS A C 1
ATOM 1343 O O . LYS A 1 166 ? -6.038 3.808 -2.511 1.00 94.31 166 LYS A O 1
ATOM 1348 N N . SER A 1 167 ? -3.804 3.620 -2.287 1.00 93.88 167 SER A N 1
ATOM 1349 C CA . SER A 1 167 ? -3.851 2.718 -1.128 1.00 93.88 167 SER A CA 1
ATOM 1350 C C . SER A 1 167 ? -4.443 3.395 0.110 1.00 93.88 167 SER A C 1
ATOM 1352 O O . SER A 1 167 ? -5.306 2.814 0.759 1.00 93.88 167 SER A O 1
ATOM 1354 N N . LEU A 1 168 ? -4.046 4.638 0.402 1.00 94.25 168 LEU A N 1
ATOM 1355 C CA . LEU A 1 168 ? -4.565 5.400 1.545 1.00 94.25 168 LEU A CA 1
ATOM 1356 C C . LEU A 1 168 ? -6.063 5.694 1.411 1.00 94.25 168 LEU A C 1
ATOM 1358 O O . LEU A 1 168 ? -6.807 5.532 2.369 1.00 94.25 168 LEU A O 1
ATOM 1362 N N . SER A 1 169 ? -6.532 6.060 0.217 1.00 93.50 169 SER A N 1
ATOM 1363 C CA . SER A 1 169 ? -7.962 6.276 -0.034 1.00 93.50 169 SER A CA 1
ATOM 1364 C C . SER A 1 169 ? -8.780 4.985 0.119 1.00 93.50 169 SER A C 1
ATOM 1366 O O . SER A 1 169 ? -9.911 5.015 0.604 1.00 93.50 169 SER A O 1
ATOM 1368 N N . GLN A 1 170 ? -8.215 3.834 -0.262 1.00 93.62 170 GLN A N 1
ATOM 1369 C CA . GLN A 1 170 ? -8.841 2.534 -0.002 1.00 93.62 170 GLN A CA 1
ATOM 1370 C C . GLN A 1 170 ? -8.900 2.225 1.498 1.00 93.62 170 GLN A C 1
ATOM 1372 O O . GLN A 1 170 ? -9.931 1.756 1.973 1.00 93.62 170 GLN A O 1
ATOM 1377 N N . GLU A 1 171 ? -7.828 2.507 2.238 1.00 93.56 171 GLU A N 1
ATOM 1378 C CA . GLU A 1 171 ? -7.772 2.342 3.693 1.00 93.56 171 GLU A CA 1
ATOM 1379 C C . GLU A 1 171 ? -8.786 3.242 4.415 1.00 93.56 171 GLU A C 1
ATOM 1381 O O . GLU A 1 171 ? -9.484 2.778 5.314 1.00 93.56 171 GLU A O 1
ATOM 1386 N N . GLU A 1 172 ? -8.931 4.496 3.986 1.00 93.56 172 GLU A N 1
ATOM 1387 C CA . GLU A 1 172 ? -9.920 5.438 4.520 1.00 93.56 172 GLU A CA 1
ATOM 1388 C C . GLU A 1 172 ? -11.355 4.929 4.317 1.00 93.56 172 GLU A C 1
ATOM 1390 O O . GLU A 1 172 ? -12.122 4.849 5.274 1.00 93.56 172 GLU A O 1
ATOM 1395 N N . ASN A 1 173 ? -11.695 4.454 3.114 1.00 94.62 173 ASN A N 1
ATOM 1396 C CA . ASN A 1 173 ? -13.005 3.851 2.845 1.00 94.62 173 ASN A CA 1
ATOM 1397 C C . ASN A 1 173 ? -13.255 2.590 3.697 1.00 94.62 173 ASN A C 1
ATOM 1399 O O . ASN A 1 173 ? -14.347 2.395 4.231 1.00 94.62 173 ASN A O 1
ATOM 1403 N N . LEU A 1 174 ? -12.246 1.728 3.863 1.00 93.81 174 LEU A N 1
ATOM 1404 C CA . LEU A 1 174 ? -12.357 0.551 4.732 1.00 93.81 174 LEU A CA 1
ATOM 1405 C C . LEU A 1 174 ? -12.576 0.946 6.197 1.00 93.81 174 LEU A C 1
ATOM 1407 O O . LEU A 1 174 ? -13.372 0.315 6.893 1.00 93.81 174 LEU A O 1
ATOM 1411 N N . LYS A 1 175 ? -11.902 2.000 6.659 1.00 95.25 175 LYS A N 1
ATOM 1412 C CA . LYS A 1 175 ? -12.071 2.543 8.006 1.00 95.25 175 LYS A CA 1
ATOM 1413 C C . LYS A 1 175 ? -13.480 3.096 8.219 1.00 95.25 175 LYS A C 1
ATOM 1415 O O . LYS A 1 175 ? -14.076 2.824 9.258 1.00 95.25 175 LYS A O 1
ATOM 1420 N N . ASP A 1 176 ? -14.037 3.800 7.241 1.00 95.88 176 ASP A N 1
ATOM 1421 C CA . ASP A 1 176 ? -15.410 4.306 7.310 1.00 95.88 176 ASP A CA 1
ATOM 1422 C C . ASP A 1 176 ? -16.439 3.171 7.337 1.00 95.88 176 ASP A C 1
ATOM 1424 O O . ASP A 1 176 ? -17.357 3.185 8.160 1.00 95.88 176 ASP A O 1
ATOM 1428 N N . GLN A 1 177 ? -16.253 2.134 6.514 1.00 96.31 177 GLN A N 1
ATOM 1429 C CA . GLN A 1 177 ? -17.094 0.932 6.550 1.00 96.31 177 GLN A CA 1
ATOM 1430 C C . GLN A 1 177 ? -17.013 0.213 7.899 1.00 96.31 177 GLN A C 1
ATOM 1432 O O . GLN A 1 177 ? -18.034 -0.236 8.430 1.00 96.31 177 GLN A O 1
ATOM 1437 N N . PHE A 1 178 ? -15.813 0.120 8.474 1.00 96.19 178 PHE A N 1
ATOM 1438 C CA . PHE A 1 178 ? -15.605 -0.459 9.796 1.00 96.19 178 PHE A CA 1
ATOM 1439 C C . PHE A 1 178 ? -16.313 0.355 10.885 1.00 96.19 178 PHE A C 1
ATOM 1441 O O . PHE A 1 178 ? -17.046 -0.222 11.685 1.00 96.19 178 PHE A O 1
ATOM 1448 N N . ASN A 1 179 ? -16.173 1.683 10.875 1.00 97.19 179 ASN A N 1
ATOM 1449 C CA . ASN A 1 179 ? -16.848 2.570 11.824 1.00 97.19 179 ASN A CA 1
ATOM 1450 C C . ASN A 1 179 ? -18.374 2.469 11.712 1.00 97.19 179 ASN A C 1
ATOM 1452 O O . ASN A 1 179 ? -19.048 2.315 12.724 1.00 97.19 179 ASN A O 1
ATOM 1456 N N . TYR A 1 180 ? -18.919 2.476 10.492 1.00 97.06 180 TYR A N 1
ATOM 1457 C CA . TYR A 1 180 ? -20.353 2.290 10.262 1.00 97.06 180 TYR A CA 1
ATOM 1458 C C . TYR A 1 180 ? -20.854 0.942 10.805 1.00 97.06 180 TYR A C 1
ATOM 1460 O O . TYR A 1 180 ? -21.894 0.859 11.467 1.00 97.06 180 TYR A O 1
ATOM 1468 N N . THR A 1 181 ? -20.082 -0.120 10.565 1.00 97.38 181 THR A N 1
ATOM 1469 C CA . THR A 1 181 ? -20.387 -1.464 11.064 1.00 97.38 181 THR A CA 1
ATOM 1470 C C . THR A 1 181 ? -20.355 -1.504 12.593 1.00 97.38 181 THR A C 1
ATOM 1472 O O . THR A 1 181 ? -21.272 -2.050 13.206 1.00 97.38 181 THR A O 1
ATOM 1475 N N . LEU A 1 182 ? -19.347 -0.891 13.221 1.00 97.50 182 LEU A N 1
ATOM 1476 C CA . LEU A 1 182 ? -19.256 -0.776 14.677 1.00 97.50 182 LEU A CA 1
ATOM 1477 C C . LEU A 1 182 ? -20.445 -0.017 15.265 1.00 97.50 182 LEU A C 1
ATOM 1479 O O . LEU A 1 182 ? -21.085 -0.546 16.168 1.00 97.50 182 LEU A O 1
ATOM 1483 N N . SER A 1 183 ? -20.794 1.156 14.727 1.00 97.31 183 SER A N 1
ATOM 1484 C CA . SER A 1 183 ? -21.947 1.930 15.204 1.00 97.31 183 SER A CA 1
ATOM 1485 C C . SER A 1 183 ? -23.249 1.133 15.108 1.00 97.31 183 SER A C 1
ATOM 1487 O O . SER A 1 183 ? -24.050 1.141 16.038 1.00 97.31 183 SER A O 1
ATOM 1489 N N . THR A 1 184 ? -23.429 0.355 14.036 1.00 97.69 184 THR A N 1
ATOM 1490 C CA . THR A 1 184 ? -24.592 -0.536 13.885 1.00 97.69 184 THR A CA 1
ATOM 1491 C C . THR A 1 184 ? -24.640 -1.601 14.989 1.00 97.69 184 THR A C 1
ATOM 1493 O O . THR A 1 184 ? -25.698 -1.865 15.565 1.00 97.69 184 THR A O 1
ATOM 1496 N N . TYR A 1 185 ? -23.499 -2.217 15.317 1.00 97.56 185 TYR A N 1
ATOM 1497 C CA . TYR A 1 185 ? -23.421 -3.187 16.412 1.00 97.56 185 TYR A CA 1
ATOM 1498 C C . TYR A 1 185 ? -23.634 -2.541 17.782 1.00 97.56 185 TYR A C 1
ATOM 1500 O O . TYR A 1 185 ? -24.327 -3.120 18.616 1.00 97.56 185 TYR A O 1
ATOM 1508 N N . GLU A 1 186 ? -23.078 -1.355 18.020 1.00 97.69 186 GLU A N 1
ATOM 1509 C CA . GLU A 1 186 ? -23.278 -0.598 19.257 1.00 97.69 186 GLU A CA 1
ATOM 1510 C C . GLU A 1 186 ? -24.757 -0.254 19.468 1.00 97.69 186 GLU A C 1
ATOM 1512 O O . GLU A 1 186 ? -25.293 -0.474 20.556 1.00 97.69 186 GLU A O 1
ATOM 1517 N N . GLU A 1 187 ? -25.454 0.196 18.423 1.00 97.62 187 GLU A N 1
ATOM 1518 C CA . GLU A 1 187 ? -26.897 0.444 18.465 1.00 97.62 187 GLU A CA 1
ATOM 1519 C C . GLU A 1 187 ? -27.691 -0.837 18.753 1.00 97.62 187 GLU A C 1
ATOM 1521 O O . GLU A 1 187 ? -28.580 -0.844 19.611 1.00 97.62 187 GLU A O 1
ATOM 1526 N N . ALA A 1 188 ? -27.353 -1.949 18.095 1.00 97.50 188 ALA A N 1
ATOM 1527 C CA . ALA A 1 188 ? -27.996 -3.239 18.338 1.00 97.50 188 ALA A CA 1
ATOM 1528 C C . ALA A 1 188 ? -27.762 -3.749 19.772 1.00 97.50 188 ALA A C 1
ATOM 1530 O O . ALA A 1 188 ? -28.684 -4.276 20.404 1.00 97.50 188 ALA A O 1
ATOM 1531 N N . LEU A 1 189 ? -26.551 -3.573 20.311 1.00 97.44 189 LEU A N 1
ATOM 1532 C CA . LEU A 1 189 ? -26.213 -3.923 21.691 1.00 97.44 189 LEU A CA 1
ATOM 1533 C C . LEU A 1 189 ? -26.989 -3.068 22.690 1.00 97.44 189 LEU A C 1
ATOM 1535 O O . LEU A 1 189 ? -27.592 -3.628 23.604 1.00 97.44 189 LEU A O 1
ATOM 1539 N N . LYS A 1 190 ? -27.050 -1.752 22.476 1.00 97.69 190 LYS A N 1
ATOM 1540 C CA . LYS A 1 190 ? -27.819 -0.827 23.316 1.00 97.69 190 LYS A CA 1
ATOM 1541 C C . LYS A 1 190 ? -29.310 -1.164 23.312 1.00 97.69 190 LYS A C 1
ATOM 1543 O O . LYS A 1 190 ? -29.948 -1.192 24.360 1.00 97.69 190 LYS A O 1
ATOM 1548 N N . ASN A 1 191 ? -29.868 -1.489 22.147 1.00 97.69 191 ASN A N 1
ATOM 1549 C CA . ASN A 1 191 ? -31.259 -1.932 22.036 1.00 97.69 191 ASN A CA 1
ATOM 1550 C C . ASN A 1 191 ? -31.507 -3.237 22.803 1.00 97.69 191 ASN A C 1
ATOM 1552 O O . ASN A 1 191 ? -32.507 -3.357 23.510 1.00 97.69 191 ASN A O 1
ATOM 1556 N N . ARG A 1 192 ? -30.585 -4.201 22.716 1.00 97.75 192 ARG A N 1
ATOM 1557 C CA . ARG A 1 192 ? -30.673 -5.454 23.475 1.00 97.75 192 ARG A CA 1
ATOM 1558 C C . ARG A 1 192 ? -30.569 -5.221 24.982 1.00 97.75 192 ARG A C 1
ATOM 1560 O O . ARG A 1 192 ? -31.322 -5.834 25.730 1.00 97.75 192 ARG A O 1
ATOM 1567 N N . GLU A 1 193 ? -29.677 -4.342 25.422 1.00 97.69 193 GLU A N 1
ATOM 1568 C CA . GLU A 1 193 ? -29.529 -3.969 26.832 1.00 97.69 193 GLU A CA 1
ATOM 1569 C C . GLU A 1 193 ? -30.808 -3.325 27.383 1.00 97.69 193 GLU A C 1
ATOM 1571 O O . GLU A 1 193 ? -31.285 -3.724 28.445 1.00 97.69 193 GLU A O 1
ATOM 1576 N N . ASN A 1 194 ? -31.441 -2.434 26.613 1.00 97.94 194 ASN A N 1
ATOM 1577 C CA . ASN A 1 194 ? -32.736 -1.849 26.970 1.00 97.94 194 ASN A CA 1
ATOM 1578 C C . ASN A 1 194 ? -33.827 -2.921 27.136 1.00 97.94 194 ASN A C 1
ATOM 1580 O O . ASN A 1 194 ? -34.564 -2.903 28.120 1.00 97.94 194 ASN A O 1
ATOM 1584 N N . ILE A 1 195 ? -33.919 -3.884 26.209 1.00 97.88 195 ILE A N 1
ATOM 1585 C CA . ILE A 1 195 ? -34.893 -4.988 26.292 1.00 97.88 195 ILE A CA 1
ATOM 1586 C C . ILE A 1 195 ? -34.640 -5.850 27.534 1.00 97.88 195 ILE A C 1
ATOM 1588 O O . ILE A 1 195 ? -35.585 -6.214 28.236 1.00 97.88 195 ILE A O 1
ATOM 1592 N N . VAL A 1 196 ? -33.375 -6.168 27.823 1.00 98.06 196 VAL A N 1
ATOM 1593 C CA . VAL A 1 196 ? -32.993 -6.945 29.010 1.00 98.06 196 VAL A CA 1
ATOM 1594 C C . VAL A 1 196 ? -33.362 -6.194 30.289 1.00 98.06 196 VAL A C 1
ATOM 1596 O O . VAL A 1 196 ? -33.943 -6.799 31.184 1.00 98.06 196 VAL A O 1
ATOM 1599 N N . SER A 1 197 ? -33.102 -4.886 30.360 1.00 97.88 197 SER A N 1
ATOM 1600 C CA . SER A 1 197 ? -33.466 -4.055 31.513 1.00 97.88 197 SER A CA 1
ATOM 1601 C C . SER A 1 197 ? -34.981 -4.025 31.750 1.00 97.88 197 SER A C 1
ATOM 1603 O O . SER A 1 197 ? -35.422 -4.261 32.874 1.00 97.88 197 SER A O 1
ATOM 1605 N N . ILE A 1 198 ? -35.783 -3.838 30.693 1.00 97.94 198 ILE A N 1
ATOM 1606 C CA . ILE A 1 198 ? -37.254 -3.872 30.781 1.00 97.94 198 ILE A CA 1
ATOM 1607 C C . ILE A 1 198 ? -37.739 -5.247 31.254 1.00 97.94 198 ILE A C 1
ATOM 1609 O O . ILE A 1 198 ? -38.580 -5.341 32.146 1.00 97.94 198 ILE A O 1
ATOM 1613 N N . THR A 1 199 ? -37.192 -6.322 30.684 1.00 98.00 199 THR A N 1
ATOM 1614 C CA . THR A 1 199 ? -37.571 -7.697 31.045 1.00 98.00 199 THR A CA 1
ATOM 1615 C C . THR A 1 199 ? -37.215 -8.005 32.500 1.00 98.00 199 THR A C 1
ATOM 1617 O O . THR A 1 199 ? -37.997 -8.629 33.213 1.00 98.00 199 THR A O 1
ATOM 1620 N N . GLN A 1 200 ? -36.052 -7.542 32.964 1.00 98.06 200 GLN A N 1
ATOM 1621 C CA . GLN A 1 200 ? -35.619 -7.702 34.349 1.00 98.06 200 GLN A CA 1
ATOM 1622 C C . GLN A 1 200 ? -36.565 -6.980 35.315 1.00 98.06 200 GLN A C 1
ATOM 1624 O O . GLN A 1 200 ? -37.008 -7.583 36.289 1.00 98.06 200 GLN A O 1
ATOM 1629 N N . GLN A 1 201 ? -36.940 -5.736 35.008 1.00 98.12 201 GLN A N 1
ATOM 1630 C CA . GLN A 1 201 ? -37.887 -4.969 35.818 1.00 98.12 201 GLN A CA 1
ATOM 1631 C C . GLN A 1 201 ? -39.259 -5.658 35.904 1.00 98.12 201 GLN A C 1
ATOM 1633 O O . GLN A 1 201 ? -39.839 -5.750 36.983 1.00 98.12 201 GLN A O 1
ATOM 1638 N N . GLN A 1 202 ? -39.765 -6.186 34.786 1.00 97.94 202 GLN A N 1
ATOM 1639 C CA . GLN A 1 202 ? -41.030 -6.929 34.759 1.00 97.94 202 GLN A CA 1
ATOM 1640 C C . GLN A 1 202 ? -40.962 -8.219 35.584 1.00 97.94 202 GLN A C 1
ATOM 1642 O O . GLN A 1 202 ? -41.903 -8.542 36.307 1.00 97.94 202 GLN A O 1
ATOM 1647 N N . ASN A 1 203 ? -39.850 -8.952 35.508 1.00 98.00 203 ASN A N 1
ATOM 1648 C CA . ASN A 1 203 ? -39.644 -10.154 36.315 1.00 98.00 203 ASN A CA 1
ATOM 1649 C C . ASN A 1 203 ? -39.598 -9.836 37.815 1.00 98.00 203 ASN A C 1
ATOM 1651 O O . ASN A 1 203 ? -40.162 -10.582 38.614 1.00 98.00 203 ASN A O 1
ATOM 1655 N N . GLU A 1 204 ? -38.952 -8.733 38.198 1.00 97.88 204 GLU A N 1
ATOM 1656 C CA . GLU A 1 204 ? -38.931 -8.254 39.582 1.00 97.88 204 GLU A CA 1
ATOM 1657 C C . GLU A 1 204 ? -40.337 -7.878 40.061 1.00 97.88 204 GLU A C 1
ATOM 1659 O O . GLU A 1 204 ? -40.760 -8.322 41.129 1.00 97.88 204 GLU A O 1
ATOM 1664 N N . GLU A 1 205 ? -41.106 -7.147 39.251 1.00 98.00 205 GLU A N 1
ATOM 1665 C CA . GLU A 1 205 ? -42.491 -6.800 39.570 1.00 98.00 205 GLU A CA 1
ATOM 1666 C C . GLU A 1 205 ? -43.357 -8.056 39.756 1.00 98.00 205 GLU A C 1
ATOM 1668 O O . GLU A 1 205 ? -44.018 -8.207 40.786 1.00 98.00 205 GLU A O 1
ATOM 1673 N N . LEU A 1 206 ? -43.290 -9.013 38.828 1.00 97.94 206 LEU A N 1
ATOM 1674 C CA . LEU A 1 206 ? -44.011 -10.285 38.928 1.00 97.94 206 LEU A CA 1
ATOM 1675 C C . LEU A 1 206 ? -43.610 -11.089 40.170 1.00 97.94 206 LEU A C 1
ATOM 1677 O O . LEU A 1 206 ? -44.474 -11.665 40.834 1.00 97.94 206 LEU A O 1
ATOM 1681 N N . ALA A 1 207 ? -42.323 -11.112 40.525 1.00 98.06 207 ALA A N 1
ATOM 1682 C CA . ALA A 1 207 ? -41.852 -11.772 41.738 1.00 98.06 207 ALA A CA 1
ATOM 1683 C C . ALA A 1 207 ? -42.432 -11.112 43.001 1.00 98.06 207 ALA A C 1
ATOM 1685 O O . ALA A 1 207 ? -42.857 -11.815 43.921 1.00 98.06 207 ALA A O 1
ATOM 1686 N N . THR A 1 208 ? -42.516 -9.775 43.038 1.00 97.94 208 THR A N 1
ATOM 1687 C CA . THR A 1 208 ? -43.147 -9.065 44.162 1.00 97.94 208 THR A CA 1
ATOM 1688 C C . THR A 1 208 ? -44.649 -9.333 44.255 1.00 97.94 208 THR A C 1
ATOM 1690 O O . THR A 1 208 ? -45.141 -9.609 45.350 1.00 97.94 208 THR A O 1
ATOM 1693 N N . GLN A 1 209 ? -45.367 -9.340 43.127 1.00 97.81 209 GLN A N 1
ATOM 1694 C CA . GLN A 1 209 ? -46.795 -9.670 43.079 1.00 97.81 209 GLN A CA 1
ATOM 1695 C C . GLN A 1 209 ? -47.052 -11.111 43.539 1.00 97.81 209 GLN A C 1
ATOM 1697 O O . GLN A 1 209 ? -47.964 -11.362 44.327 1.00 97.81 209 GLN A O 1
ATOM 1702 N N . LEU A 1 210 ? -46.215 -12.062 43.112 1.00 98.00 210 LEU A N 1
ATOM 1703 C CA . LEU A 1 210 ? -46.303 -13.452 43.556 1.00 98.00 210 LEU A CA 1
ATOM 1704 C C . LEU A 1 210 ? -46.075 -13.573 45.068 1.00 98.00 210 LEU A C 1
ATOM 1706 O O . LEU A 1 210 ? -46.816 -14.287 45.745 1.00 98.00 210 LEU A O 1
ATOM 1710 N N . GLN A 1 211 ? -45.086 -12.860 45.612 1.00 98.00 211 GLN A N 1
ATOM 1711 C CA . GLN A 1 211 ? -44.818 -12.858 47.049 1.00 98.00 211 GLN A CA 1
ATOM 1712 C C . GLN A 1 211 ? -46.002 -12.284 47.843 1.00 98.00 211 GLN A C 1
ATOM 1714 O O . GLN A 1 211 ? -46.397 -12.869 48.852 1.00 98.00 211 GLN A O 1
ATOM 1719 N N . GLN A 1 212 ? -46.607 -11.188 47.373 1.00 97.94 212 GLN A N 1
ATOM 1720 C CA . GLN A 1 212 ? -47.814 -10.610 47.973 1.00 97.94 212 GLN A CA 1
ATOM 1721 C C . GLN A 1 212 ? -48.978 -11.609 47.945 1.00 97.94 212 GLN A C 1
ATOM 1723 O O . GLN A 1 212 ? -49.536 -11.921 48.998 1.00 97.94 212 GLN A O 1
ATOM 1728 N N . ALA A 1 213 ? -49.264 -12.213 46.790 1.00 97.94 213 ALA A N 1
ATOM 1729 C CA . ALA A 1 213 ? -50.322 -13.212 46.646 1.00 97.94 213 ALA A CA 1
ATOM 1730 C C . ALA A 1 213 ? -50.116 -14.432 47.564 1.00 97.94 213 ALA A C 1
ATOM 1732 O O . ALA A 1 213 ? -51.071 -14.949 48.147 1.00 97.94 213 ALA A O 1
ATOM 1733 N N . LEU A 1 214 ? -48.870 -14.887 47.747 1.00 98.12 214 LEU A N 1
ATOM 1734 C CA . LEU A 1 214 ? -48.547 -15.964 48.687 1.00 98.12 214 LEU A CA 1
ATOM 1735 C C . LEU A 1 214 ? -48.825 -15.563 50.143 1.00 98.12 214 LEU A C 1
ATOM 1737 O O . LEU A 1 214 ? -49.375 -16.370 50.895 1.00 98.12 214 LEU A O 1
ATOM 1741 N N . THR A 1 215 ? -48.489 -14.330 50.539 1.00 98.00 215 THR A N 1
ATOM 1742 C CA . THR A 1 215 ? -48.781 -13.827 51.894 1.00 98.00 215 THR A CA 1
ATOM 1743 C C . THR A 1 215 ? -50.279 -13.651 52.143 1.00 98.00 215 THR A C 1
ATOM 1745 O O . THR A 1 215 ? -50.777 -14.054 53.194 1.00 98.00 215 THR A O 1
ATOM 1748 N N . GLU A 1 216 ? -51.025 -13.133 51.166 1.00 97.75 216 GLU A N 1
ATOM 1749 C CA . GLU A 1 216 ? -52.483 -13.010 51.239 1.00 97.75 216 GLU A CA 1
ATOM 1750 C C . GLU A 1 216 ? -53.151 -14.378 51.348 1.00 97.75 216 GLU A C 1
ATOM 1752 O O . GLU A 1 216 ? -54.012 -14.580 52.207 1.00 97.75 216 GLU A O 1
ATOM 1757 N N . ARG A 1 217 ? -52.709 -15.352 50.542 1.00 97.44 217 ARG A N 1
ATOM 1758 C CA . ARG A 1 217 ? -53.212 -16.727 50.609 1.00 97.44 217 ARG A CA 1
ATOM 1759 C C . ARG A 1 217 ? -52.985 -17.343 51.988 1.00 97.44 217 ARG A C 1
ATOM 1761 O O . ARG A 1 217 ? -53.913 -17.936 52.529 1.00 97.44 217 ARG A O 1
ATOM 1768 N N . ALA A 1 218 ? -51.792 -17.184 52.563 1.00 97.62 218 ALA A N 1
ATOM 1769 C CA . ALA A 1 218 ? -51.483 -17.693 53.901 1.00 97.62 218 ALA A CA 1
ATOM 1770 C C . ALA A 1 218 ? -52.371 -17.048 54.984 1.00 97.62 218 ALA A C 1
ATOM 1772 O O . ALA A 1 218 ? -52.892 -17.742 55.857 1.00 97.62 218 ALA A O 1
ATOM 1773 N N . ASN A 1 219 ? -52.609 -15.734 54.895 1.00 97.69 219 ASN A N 1
ATOM 1774 C CA . ASN A 1 219 ? -53.510 -15.024 55.807 1.00 97.69 219 ASN A CA 1
ATOM 1775 C C . ASN A 1 219 ? -54.961 -15.513 55.680 1.00 97.69 219 ASN A C 1
ATOM 1777 O O . ASN A 1 219 ? -55.627 -15.742 56.691 1.00 97.69 219 ASN A O 1
ATOM 1781 N N . MET A 1 220 ? -55.448 -15.704 54.452 1.00 97.38 220 MET A N 1
ATOM 1782 C CA . MET A 1 220 ? -56.794 -16.220 54.187 1.00 97.38 220 MET A CA 1
ATOM 1783 C C . MET A 1 220 ? -56.969 -17.659 54.676 1.00 97.38 220 MET A C 1
ATOM 1785 O O . MET A 1 220 ? -58.008 -17.992 55.242 1.00 97.38 220 MET A O 1
ATOM 1789 N N . GLU A 1 221 ? -55.958 -18.509 54.502 1.00 97.38 221 GLU A N 1
ATOM 1790 C CA . GLU A 1 221 ? -55.962 -19.889 54.994 1.00 97.38 221 GLU A CA 1
ATOM 1791 C C . GLU A 1 221 ? -56.065 -19.939 56.526 1.00 97.38 221 GLU A C 1
ATOM 1793 O O . GLU A 1 221 ? -56.871 -20.700 57.068 1.00 97.38 221 GLU A O 1
ATOM 1798 N N . LEU A 1 222 ? -55.344 -19.054 57.221 1.00 97.38 222 LEU A N 1
ATOM 1799 C CA . LEU A 1 222 ? -55.414 -18.907 58.675 1.00 97.38 222 LEU A CA 1
ATOM 1800 C C . LEU A 1 222 ? -56.796 -18.417 59.143 1.00 97.38 222 LEU A C 1
ATOM 1802 O O . LEU A 1 222 ? -57.372 -18.978 60.076 1.00 97.38 222 LEU A O 1
ATOM 1806 N N . GLN A 1 223 ? -57.380 -17.418 58.472 1.00 97.12 223 GLN A N 1
ATOM 1807 C CA . GLN A 1 223 ? -58.745 -16.960 58.773 1.00 97.12 223 GLN A CA 1
ATOM 1808 C C . GLN A 1 223 ? -59.786 -18.063 58.553 1.00 97.12 223 GLN A C 1
ATOM 1810 O O . GLN A 1 223 ? -60.711 -18.224 59.352 1.00 97.12 223 GLN A O 1
ATOM 1815 N N . LEU A 1 224 ? -59.631 -18.839 57.482 1.00 96.88 224 LEU A N 1
ATOM 1816 C CA . LEU A 1 224 ? -60.527 -19.938 57.152 1.00 96.88 224 LEU A CA 1
ATOM 1817 C C . LEU A 1 224 ? -60.430 -21.058 58.197 1.00 96.88 224 LEU A C 1
ATOM 1819 O O . LEU A 1 224 ? -61.458 -21.602 58.605 1.00 96.88 224 LEU A O 1
ATOM 1823 N N . GLN A 1 225 ? -59.225 -21.360 58.685 1.00 96.75 225 GLN A N 1
ATOM 1824 C CA . GLN A 1 225 ? -59.009 -22.293 59.790 1.00 96.75 225 GLN A CA 1
ATOM 1825 C C . GLN A 1 225 ? -59.748 -21.842 61.062 1.00 96.75 225 GLN A C 1
ATOM 1827 O O . GLN A 1 225 ? -60.530 -22.615 61.618 1.00 96.75 225 GLN A O 1
ATOM 1832 N N . HIS A 1 226 ? -59.606 -20.574 61.463 1.00 97.06 226 HIS A N 1
ATOM 1833 C CA . HIS A 1 226 ? -60.336 -20.020 62.611 1.00 97.06 226 HIS A CA 1
ATOM 1834 C C . HIS A 1 226 ? -61.862 -20.073 62.425 1.00 97.06 226 HIS A C 1
ATOM 1836 O O . HIS A 1 226 ? -62.598 -20.410 63.354 1.00 97.06 226 HIS A O 1
ATOM 1842 N N . ALA A 1 227 ? -62.359 -19.770 61.222 1.00 96.19 227 ALA A N 1
ATOM 1843 C CA . ALA A 1 227 ? -63.785 -19.841 60.915 1.00 96.19 227 ALA A CA 1
ATOM 1844 C C . ALA A 1 227 ? -64.322 -21.282 60.979 1.00 96.19 227 ALA A C 1
ATOM 1846 O O . ALA A 1 227 ? -65.425 -21.506 61.486 1.00 96.19 227 ALA A O 1
ATOM 1847 N N . ARG A 1 228 ? -63.543 -22.271 60.516 1.00 97.00 228 ARG A N 1
ATOM 1848 C CA . ARG A 1 228 ? -63.881 -23.699 60.641 1.00 97.00 228 ARG A CA 1
ATOM 1849 C C . ARG A 1 228 ? -63.974 -24.128 62.102 1.00 97.00 228 ARG A C 1
ATOM 1851 O O . ARG A 1 228 ? -64.962 -24.758 62.470 1.00 97.00 228 ARG A O 1
ATOM 1858 N N . GLU A 1 229 ? -63.003 -23.755 62.930 1.00 96.44 229 GLU A N 1
ATOM 1859 C CA . GLU A 1 229 ? -63.004 -24.061 64.367 1.00 96.44 229 GLU A CA 1
ATOM 1860 C C . GLU A 1 229 ? -64.208 -23.423 65.077 1.00 96.44 229 GLU A C 1
ATOM 1862 O O . GLU A 1 229 ? -64.936 -24.098 65.807 1.00 96.44 229 GLU A O 1
ATOM 1867 N N . ALA A 1 230 ? -64.498 -22.148 64.797 1.00 96.19 230 ALA A N 1
ATOM 1868 C CA . ALA A 1 230 ? -65.670 -21.460 65.334 1.00 96.19 230 ALA A CA 1
ATOM 1869 C C . ALA A 1 230 ? -66.989 -22.125 64.899 1.00 96.19 230 ALA A C 1
ATOM 1871 O O . ALA A 1 230 ? -67.893 -22.312 65.719 1.00 96.19 230 ALA A O 1
ATOM 1872 N N . SER A 1 231 ? -67.091 -22.529 63.628 1.00 96.19 231 SER A N 1
ATOM 1873 C CA . SER A 1 231 ? -68.245 -23.265 63.106 1.00 96.19 231 SER A CA 1
ATOM 1874 C C . SER A 1 231 ? -68.390 -24.639 63.758 1.00 96.19 231 SER A C 1
ATOM 1876 O O . SER A 1 231 ? -69.513 -25.051 64.042 1.00 96.19 231 SER A O 1
ATOM 1878 N N . GLN A 1 232 ? -67.290 -25.350 64.020 1.00 96.19 232 GLN A N 1
ATOM 1879 C CA . GLN A 1 232 ? -67.321 -26.634 64.718 1.00 96.19 232 GLN A CA 1
ATOM 1880 C C . GLN A 1 232 ? -67.835 -26.465 66.152 1.00 96.19 232 GLN A C 1
ATOM 1882 O O . GLN A 1 232 ? -68.758 -27.172 66.554 1.00 96.19 232 GLN A O 1
ATOM 1887 N N . VAL A 1 233 ? -67.326 -25.475 66.894 1.00 96.19 233 VAL A N 1
ATOM 1888 C CA . VAL A 1 233 ? -67.798 -25.151 68.252 1.00 96.19 233 VAL A CA 1
ATOM 1889 C C . VAL A 1 233 ? -69.281 -24.765 68.250 1.00 96.19 233 VAL A C 1
ATOM 1891 O O . VAL A 1 233 ? -70.034 -25.168 69.141 1.00 96.19 233 VAL A O 1
ATOM 1894 N N . ALA A 1 234 ? -69.727 -23.988 67.261 1.00 94.94 234 ALA A N 1
ATOM 1895 C CA . ALA A 1 234 ? -71.135 -23.635 67.107 1.00 94.94 234 ALA A CA 1
ATOM 1896 C C . ALA A 1 234 ? -71.999 -24.872 66.809 1.00 94.94 234 ALA A C 1
ATOM 1898 O O . ALA A 1 234 ? -73.033 -25.059 67.447 1.00 94.94 234 ALA A O 1
ATOM 1899 N N . ASN A 1 235 ? -71.550 -25.751 65.910 1.00 95.19 235 ASN A N 1
ATOM 1900 C CA . ASN A 1 235 ? -72.243 -26.990 65.563 1.00 95.19 235 ASN A CA 1
ATOM 1901 C C . ASN A 1 235 ? -72.351 -27.943 66.765 1.00 95.19 235 ASN A C 1
ATOM 1903 O O . ASN A 1 235 ? -73.414 -28.497 67.025 1.00 95.19 235 ASN A O 1
ATOM 1907 N N . GLU A 1 236 ? -71.293 -28.079 67.569 1.00 95.06 236 GLU A N 1
ATOM 1908 C CA . GLU A 1 236 ? -71.331 -28.851 68.816 1.00 95.06 236 GLU A CA 1
ATOM 1909 C C . GLU A 1 236 ? -72.338 -28.279 69.826 1.00 95.06 236 GLU A C 1
ATOM 1911 O O . GLU A 1 236 ? -73.031 -29.036 70.512 1.00 95.06 236 GLU A O 1
ATOM 1916 N N . LYS A 1 237 ? -72.451 -26.945 69.926 1.00 95.12 237 LYS A N 1
ATOM 1917 C CA . LYS A 1 237 ? -73.478 -26.290 70.753 1.00 95.12 237 LYS A CA 1
ATOM 1918 C C . LYS A 1 237 ? -74.884 -26.574 70.227 1.00 95.12 237 LYS A C 1
ATOM 1920 O O . LYS A 1 237 ? -75.755 -26.897 71.032 1.00 95.12 237 LYS A O 1
ATOM 1925 N N . VAL A 1 238 ? -75.095 -26.495 68.912 1.00 94.56 238 VAL A N 1
ATOM 1926 C CA . VAL A 1 238 ? -76.377 -26.829 68.271 1.00 94.56 238 VAL A CA 1
ATOM 1927 C C . VAL A 1 238 ? -76.751 -28.281 68.556 1.00 94.56 238 VAL A C 1
ATOM 1929 O O . VAL A 1 238 ? -77.825 -28.514 69.092 1.00 94.56 238 VAL A O 1
ATOM 1932 N N . GLN A 1 239 ? -75.846 -29.241 68.353 1.00 93.88 239 GLN A N 1
ATOM 1933 C CA . GLN A 1 239 ? -76.109 -30.652 68.664 1.00 93.88 239 GLN A CA 1
ATOM 1934 C C . GLN A 1 239 ? -76.441 -30.884 70.145 1.00 93.88 239 GLN A C 1
ATOM 1936 O O . GLN A 1 239 ? -77.308 -31.693 70.475 1.00 93.88 239 GLN A O 1
ATOM 1941 N N . LYS A 1 240 ? -75.760 -30.192 71.071 1.00 93.88 240 LYS A N 1
ATOM 1942 C CA . LYS A 1 240 ? -76.095 -30.252 72.505 1.00 93.88 240 LYS A CA 1
ATOM 1943 C C . LYS A 1 240 ? -77.505 -29.720 72.769 1.00 93.88 240 LYS A C 1
ATOM 1945 O O . LYS A 1 240 ? -78.243 -30.347 73.526 1.00 93.88 240 LYS A O 1
ATOM 1950 N N . LEU A 1 241 ? -77.876 -28.599 72.148 1.00 93.38 241 LEU A N 1
ATOM 1951 C CA . LEU A 1 241 ? -79.217 -28.020 72.249 1.00 93.38 241 LEU A CA 1
ATOM 1952 C C . LEU A 1 241 ? -80.278 -28.938 71.634 1.00 93.38 241 LEU A C 1
ATOM 1954 O O . LEU A 1 241 ? -81.298 -29.164 72.273 1.00 93.38 241 LEU A O 1
ATOM 1958 N N . GLU A 1 242 ? -80.027 -29.525 70.463 1.00 91.44 242 GLU A N 1
ATOM 1959 C CA . GLU A 1 242 ? -80.911 -30.503 69.817 1.00 91.44 242 GLU A CA 1
ATOM 1960 C C . GLU A 1 242 ? -81.161 -31.711 70.721 1.00 91.44 242 GLU A C 1
ATOM 1962 O O . GLU A 1 242 ? -82.313 -32.054 70.977 1.00 91.44 242 GLU A O 1
ATOM 1967 N N . ARG A 1 243 ? -80.109 -32.294 71.317 1.00 91.88 243 ARG A N 1
ATOM 1968 C CA . ARG A 1 243 ? -80.262 -33.375 72.308 1.00 91.88 243 ARG A CA 1
ATOM 1969 C C . ARG A 1 243 ? -81.101 -32.939 73.510 1.00 91.88 243 ARG A C 1
ATOM 1971 O O . ARG A 1 243 ? -81.917 -33.718 73.997 1.00 91.88 243 ARG A O 1
ATOM 1978 N N . LEU A 1 244 ? -80.906 -31.714 74.006 1.00 91.44 244 LEU A N 1
ATOM 1979 C CA . LEU A 1 244 ? -81.682 -31.173 75.127 1.00 91.44 244 LEU A CA 1
ATOM 1980 C C . LEU A 1 244 ? -83.164 -31.013 74.749 1.00 91.44 244 LEU A C 1
ATOM 1982 O O . LEU A 1 244 ? -84.045 -31.391 75.521 1.00 91.44 244 LEU A O 1
ATOM 1986 N N . VAL A 1 245 ? -83.433 -30.505 73.543 1.00 88.94 245 VAL A N 1
ATOM 1987 C CA . VAL A 1 245 ? -84.777 -30.371 72.966 1.00 88.94 245 VAL A CA 1
ATOM 1988 C C . VAL A 1 245 ? -85.432 -31.739 72.788 1.00 88.94 245 VAL A C 1
ATOM 1990 O O . VAL A 1 245 ? -86.595 -31.890 73.153 1.00 88.94 245 VAL A O 1
ATOM 1993 N N . ASP A 1 246 ? -84.711 -32.755 72.315 1.00 86.69 246 ASP A N 1
ATOM 1994 C CA . ASP A 1 246 ? -85.223 -34.124 72.196 1.00 86.69 246 ASP A CA 1
ATOM 1995 C C . ASP A 1 246 ? -85.560 -34.745 73.559 1.00 86.69 246 ASP A C 1
ATOM 1997 O O . ASP A 1 246 ? -86.593 -35.404 73.702 1.00 86.69 246 ASP A O 1
ATOM 2001 N N . VAL A 1 247 ? -84.737 -34.510 74.589 1.00 87.38 247 VAL A N 1
ATOM 2002 C CA . VAL A 1 247 ? -85.029 -34.931 75.972 1.00 87.38 247 VAL A CA 1
ATOM 2003 C C . VAL A 1 247 ? -86.289 -34.245 76.499 1.00 87.38 247 VAL A C 1
ATOM 2005 O O . VAL A 1 247 ? -87.133 -34.907 77.110 1.00 87.38 247 VAL A O 1
ATOM 2008 N N . LEU A 1 248 ? -86.444 -32.941 76.254 1.00 83.88 248 LEU A N 1
ATOM 2009 C CA . LEU A 1 248 ? -87.645 -32.194 76.630 1.00 83.88 248 LEU A CA 1
ATOM 2010 C C . LEU A 1 248 ? -88.877 -32.706 75.876 1.00 83.88 248 LEU A C 1
ATOM 2012 O O . LEU A 1 248 ? -89.886 -33.000 76.513 1.00 83.88 248 LEU A O 1
ATOM 2016 N N . ARG A 1 249 ? -88.791 -32.910 74.554 1.00 83.94 249 ARG A N 1
ATOM 2017 C CA . ARG A 1 249 ? -89.871 -33.507 73.750 1.00 83.94 249 ARG A CA 1
ATOM 2018 C C . ARG A 1 249 ? -90.258 -34.891 74.262 1.00 83.94 249 ARG A C 1
ATOM 2020 O O . ARG A 1 249 ? -91.448 -35.153 74.397 1.00 83.94 249 ARG A O 1
ATOM 2027 N N . LYS A 1 250 ? -89.292 -35.756 74.605 1.00 81.50 250 LYS A N 1
ATOM 2028 C CA . LYS A 1 250 ? -89.570 -37.058 75.237 1.00 81.50 250 LYS A CA 1
ATOM 2029 C C . LYS A 1 250 ? -90.267 -36.895 76.588 1.00 81.50 250 LYS A C 1
ATOM 2031 O O . LYS A 1 250 ? -91.298 -37.521 76.777 1.00 81.50 250 LYS A O 1
ATOM 2036 N N . LYS A 1 251 ? -89.776 -36.037 77.494 1.00 77.94 251 LYS A N 1
ATOM 2037 C CA . LYS A 1 251 ? -90.406 -35.790 78.813 1.00 77.94 251 LYS A CA 1
ATOM 2038 C C . LYS A 1 251 ? -91.838 -35.250 78.706 1.00 77.94 251 LYS A C 1
ATOM 2040 O O . LYS A 1 251 ? -92.686 -35.631 79.512 1.00 77.94 251 LYS A O 1
ATOM 2045 N N . VAL A 1 252 ? -92.103 -34.386 77.724 1.00 74.25 252 VAL A N 1
ATOM 2046 C CA . VAL A 1 252 ? -93.446 -33.860 77.434 1.00 74.25 252 VAL A CA 1
ATOM 2047 C C . VAL A 1 252 ? -94.329 -34.947 76.801 1.00 74.25 252 VAL A C 1
ATOM 2049 O O . VAL A 1 252 ? -95.457 -35.141 77.244 1.00 74.25 252 VAL A O 1
ATOM 2052 N N . GLY A 1 253 ? -93.812 -35.708 75.829 1.00 67.31 253 GLY A N 1
ATOM 2053 C CA . GLY A 1 253 ? -94.531 -36.783 75.133 1.00 67.31 253 GLY A CA 1
ATOM 2054 C C . GLY A 1 253 ? -94.824 -38.024 75.987 1.00 67.31 253 GLY A C 1
ATOM 2055 O O . GLY A 1 253 ? -95.847 -38.667 75.781 1.00 67.31 253 GLY A O 1
ATOM 2056 N N . THR A 1 254 ? -93.990 -38.345 76.985 1.00 54.56 254 THR A N 1
ATOM 2057 C CA . THR A 1 254 ? -94.240 -39.426 77.962 1.00 54.56 254 THR A CA 1
ATOM 2058 C C . THR A 1 254 ? -95.007 -38.954 79.205 1.00 54.56 254 THR A C 1
ATOM 2060 O O . THR A 1 254 ? -95.003 -39.632 80.230 1.00 54.56 254 THR A O 1
ATOM 2063 N N . GLY A 1 255 ? -95.674 -37.796 79.144 1.00 52.69 255 GLY A N 1
ATOM 2064 C CA . GLY A 1 255 ? -96.687 -37.400 80.129 1.00 52.69 255 GLY A CA 1
ATOM 2065 C C . GLY A 1 255 ? -96.178 -37.197 81.560 1.00 52.69 255 GLY A C 1
ATOM 2066 O O . GLY A 1 255 ? -96.932 -37.408 82.504 1.00 52.69 255 GLY A O 1
ATOM 2067 N N . THR A 1 256 ? -94.915 -36.799 81.759 1.00 47.28 256 THR A N 1
ATOM 2068 C CA . THR A 1 256 ? -94.362 -36.560 83.109 1.00 47.28 256 THR A CA 1
ATOM 2069 C C . THR A 1 256 ? -93.851 -35.127 83.286 1.00 47.28 256 THR A C 1
ATOM 2071 O O . THR A 1 256 ? -92.711 -34.905 83.690 1.00 47.28 256 THR A O 1
ATOM 2074 N N . MET A 1 257 ? -94.687 -34.120 83.015 1.00 48.56 257 MET A N 1
ATOM 2075 C CA . MET A 1 257 ? -94.480 -32.793 83.606 1.00 48.56 257 MET A CA 1
ATOM 2076 C C . MET A 1 257 ? -95.160 -32.752 84.976 1.00 48.56 257 MET A C 1
ATOM 2078 O O . MET A 1 257 ? -96.360 -32.519 85.082 1.00 48.56 257 MET A O 1
ATOM 2082 N N . ARG A 1 258 ? -94.377 -32.977 86.039 1.00 46.28 258 ARG A N 1
ATOM 2083 C CA . ARG A 1 258 ? -94.701 -32.412 87.353 1.00 46.28 258 ARG A CA 1
ATOM 2084 C C . ARG A 1 258 ? -94.347 -30.932 87.291 1.00 46.28 258 ARG A C 1
ATOM 2086 O O . ARG A 1 258 ? -93.177 -30.571 87.346 1.00 46.28 258 ARG A O 1
ATOM 2093 N N . THR A 1 259 ? -95.368 -30.111 87.117 1.00 42.25 259 THR A N 1
ATOM 2094 C CA . THR A 1 259 ? -95.341 -28.659 87.263 1.00 42.25 259 THR A CA 1
ATOM 2095 C C . THR A 1 259 ? -94.777 -28.315 88.642 1.00 42.25 259 THR A C 1
ATOM 2097 O O . THR A 1 259 ? -95.394 -28.656 89.648 1.00 42.25 259 THR A O 1
ATOM 2100 N N . VAL A 1 260 ? -93.614 -27.670 88.710 1.00 42.28 260 VAL A N 1
ATOM 2101 C CA . VAL A 1 260 ? -93.192 -26.936 89.907 1.00 42.28 260 VAL A CA 1
ATOM 2102 C C . VAL A 1 260 ? -92.677 -25.583 89.433 1.00 42.28 260 VAL A C 1
ATOM 2104 O O . VAL A 1 260 ? -91.798 -25.518 88.576 1.00 42.28 260 VAL A O 1
ATOM 2107 N N . ILE A 1 261 ? -93.371 -24.569 89.941 1.00 38.25 261 ILE A N 1
ATOM 2108 C CA . ILE A 1 261 ? -93.177 -23.121 89.825 1.00 38.25 261 ILE A CA 1
ATOM 2109 C C . ILE A 1 261 ? -91.748 -22.726 90.195 1.00 38.25 261 ILE A C 1
ATOM 2111 O O . ILE A 1 261 ? -91.217 -23.328 91.156 1.00 38.25 261 ILE A O 1
#

pLDDT: mean 88.39, std 13.12, range [38.25, 98.19]

Foldseek 3Di:
DVVVVVVVVVVVVVVVVVVVVVVVVVVVVVCPVVLVPDDPVRLVVQLVPPPDPVSVVVSV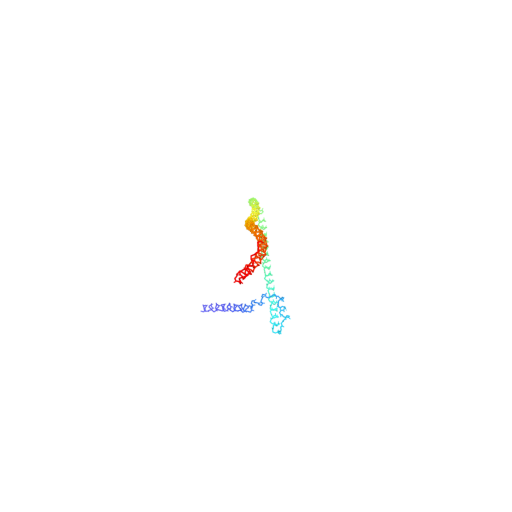VSVVVVVVVVVVVVVVVVVVVVVVVVVVVVVVVVVVVVVVVVVVVVVVVCVVCVVPVPVVVVVVVVVVVVVVVVVVVVVVVVVVVVVVVVVVVVVVVVVVVVVVVVVVVVVVVVVVVVVVVVVVVVVVVVVVVVVVVVVVVVVVVVVVVVVVVVVVVVVVVVVVVVVVVVVVVVVVVVVVVVVVVVVVVVCVVVPDPPDDD

Radius of gyration: 63.02 Å; chains: 1; bounding box: 151×81×159 Å